Protein AF-A0A1S9PEL0-F1 (afdb_monomer)

Organism: NCBI:txid1792845

Structure (mmCIF, N/CA/C/O backbone):
data_AF-A0A1S9PEL0-F1
#
_entry.id   AF-A0A1S9PEL0-F1
#
loop_
_atom_site.group_PDB
_atom_site.id
_atom_site.type_symbol
_atom_site.label_atom_id
_atom_site.label_alt_id
_atom_site.label_comp_id
_atom_site.label_asym_id
_atom_site.label_entity_id
_atom_site.label_seq_id
_atom_site.pdbx_PDB_ins_code
_atom_site.Cartn_x
_atom_site.Cartn_y
_atom_site.Cartn_z
_atom_site.occupancy
_atom_site.B_iso_or_equiv
_atom_site.auth_seq_id
_atom_site.auth_comp_id
_atom_site.auth_asym_id
_atom_site.auth_atom_id
_atom_site.pdbx_PDB_model_num
ATOM 1 N N . MET A 1 1 ? 24.429 -3.541 -21.553 1.00 70.81 1 MET A N 1
ATOM 2 C CA . MET A 1 1 ? 23.635 -4.363 -22.507 1.00 70.81 1 MET A CA 1
ATOM 3 C C . MET A 1 1 ? 22.461 -3.535 -23.024 1.00 70.81 1 MET A C 1
ATOM 5 O O . MET A 1 1 ? 21.911 -2.767 -22.243 1.00 70.81 1 MET A O 1
ATOM 9 N N . GLU A 1 2 ? 22.085 -3.658 -24.302 1.00 81.06 2 GLU A N 1
ATOM 10 C CA . GLU A 1 2 ? 20.982 -2.894 -24.915 1.00 81.06 2 GLU A CA 1
ATOM 11 C C . GLU A 1 2 ? 20.016 -3.830 -25.653 1.00 81.06 2 GLU A C 1
ATOM 13 O O . GLU A 1 2 ? 20.446 -4.681 -26.431 1.00 81.06 2 GLU A O 1
ATOM 18 N N . ILE A 1 3 ? 18.716 -3.673 -25.398 1.00 83.31 3 ILE A N 1
ATOM 19 C CA . ILE A 1 3 ? 17.645 -4.324 -26.155 1.00 83.31 3 ILE A CA 1
ATOM 20 C C . ILE A 1 3 ? 17.203 -3.353 -27.245 1.00 83.31 3 ILE A C 1
ATOM 22 O O . ILE A 1 3 ? 16.742 -2.244 -26.959 1.00 83.31 3 ILE A O 1
ATOM 26 N N . THR A 1 4 ? 17.368 -3.786 -28.491 1.00 82.75 4 THR A N 1
ATOM 27 C CA . THR A 1 4 ? 17.109 -2.967 -29.680 1.00 82.75 4 THR A CA 1
ATOM 28 C C . THR A 1 4 ? 15.634 -2.976 -30.073 1.00 82.75 4 THR A C 1
ATOM 30 O O . THR A 1 4 ? 14.899 -3.925 -29.798 1.00 82.75 4 THR A O 1
ATOM 33 N N . GLU A 1 5 ? 15.208 -1.939 -30.793 1.00 79.88 5 GLU A N 1
ATOM 34 C CA . GLU A 1 5 ? 13.818 -1.750 -31.221 1.00 79.88 5 GLU A CA 1
ATOM 35 C C . GLU A 1 5 ? 13.254 -2.950 -32.000 1.00 79.88 5 GLU A C 1
ATOM 37 O O . GLU A 1 5 ? 12.119 -3.367 -31.776 1.00 79.88 5 GLU A O 1
ATOM 42 N N . LYS A 1 6 ? 14.065 -3.572 -32.865 1.00 80.94 6 LYS A N 1
ATOM 43 C CA . LYS A 1 6 ? 13.658 -4.747 -33.650 1.00 80.94 6 LYS A CA 1
ATOM 44 C C . LYS A 1 6 ? 13.237 -5.921 -32.758 1.00 80.94 6 LYS A C 1
ATOM 46 O O . LYS A 1 6 ? 12.268 -6.608 -33.063 1.00 80.94 6 LYS A O 1
ATOM 51 N N . GLN A 1 7 ? 13.941 -6.119 -31.646 1.00 79.19 7 GLN A N 1
ATOM 52 C CA . GLN A 1 7 ? 13.677 -7.205 -30.698 1.00 79.19 7 GLN A CA 1
ATOM 53 C C . GLN A 1 7 ? 12.435 -6.932 -29.842 1.00 79.19 7 GLN A C 1
ATOM 55 O O . GLN A 1 7 ? 11.759 -7.872 -29.430 1.00 79.19 7 GLN A O 1
ATOM 60 N N . LEU A 1 8 ? 12.136 -5.656 -29.581 1.00 80.88 8 LEU A N 1
ATOM 61 C CA . LEU A 1 8 ? 10.937 -5.229 -28.859 1.00 80.88 8 LEU A CA 1
ATOM 62 C C . LEU A 1 8 ? 9.679 -5.408 -29.719 1.00 80.88 8 LEU A C 1
ATOM 64 O O . LEU A 1 8 ? 8.666 -5.889 -29.220 1.00 80.88 8 LEU A O 1
ATOM 68 N N . ILE A 1 9 ? 9.769 -5.117 -31.022 1.00 78.44 9 ILE A N 1
ATOM 69 C CA . ILE A 1 9 ? 8.677 -5.352 -31.982 1.00 78.44 9 ILE A CA 1
ATOM 70 C C . ILE A 1 9 ? 8.391 -6.854 -32.135 1.00 78.44 9 ILE A C 1
ATOM 72 O O . ILE A 1 9 ? 7.232 -7.263 -32.124 1.00 78.44 9 ILE A O 1
ATOM 76 N N . GLU A 1 10 ? 9.432 -7.685 -32.254 1.00 82.12 10 GLU A N 1
ATOM 77 C CA . GLU A 1 10 ? 9.291 -9.141 -32.424 1.00 82.12 10 GLU A CA 1
ATOM 78 C C . GLU A 1 10 ? 8.635 -9.824 -31.214 1.00 82.12 10 GLU A C 1
ATOM 80 O O . GLU A 1 10 ? 7.926 -10.817 -31.361 1.00 82.12 10 GLU A O 1
ATOM 85 N N . ALA A 1 11 ? 8.827 -9.279 -30.012 1.00 76.00 11 ALA A N 1
ATOM 86 C CA . ALA A 1 11 ? 8.232 -9.822 -28.798 1.00 76.00 11 ALA A CA 1
ATOM 87 C C . ALA A 1 11 ? 6.705 -9.623 -28.706 1.00 76.00 11 ALA A C 1
ATOM 89 O O . ALA A 1 11 ? 6.042 -10.304 -27.919 1.00 76.00 11 ALA A O 1
ATOM 90 N N . GLY A 1 12 ? 6.128 -8.732 -29.519 1.00 72.38 12 GLY A N 1
ATOM 91 C CA . GLY A 1 12 ? 4.688 -8.492 -29.566 1.00 72.38 12 GLY A CA 1
ATOM 92 C C . GLY A 1 12 ? 4.117 -7.994 -28.232 1.00 72.38 12 GLY A C 1
ATOM 93 O O . GLY A 1 12 ? 4.721 -7.180 -27.541 1.00 72.38 12 GLY A O 1
ATOM 94 N N . LYS A 1 13 ? 2.932 -8.495 -27.852 1.00 71.81 13 LYS A N 1
ATOM 95 C CA . LYS A 1 13 ? 2.160 -8.030 -26.678 1.00 71.81 13 LYS A CA 1
ATOM 96 C C . LYS A 1 13 ? 2.643 -8.580 -25.325 1.00 71.81 13 LYS A C 1
ATOM 98 O O . LYS A 1 13 ? 1.856 -8.677 -24.386 1.00 71.81 13 LYS A O 1
ATOM 103 N N . THR A 1 14 ? 3.905 -8.982 -25.197 1.00 84.44 14 THR A N 1
ATOM 104 C CA . THR A 1 14 ? 4.452 -9.377 -23.890 1.00 84.44 14 THR A CA 1
ATOM 105 C C . THR A 1 14 ? 4.656 -8.161 -22.987 1.00 84.44 14 THR A C 1
ATOM 107 O O . THR A 1 14 ? 4.833 -7.037 -23.471 1.00 84.44 14 THR A O 1
ATOM 110 N N . THR A 1 15 ? 4.662 -8.382 -21.671 1.00 85.81 15 THR A N 1
ATOM 111 C CA . THR A 1 15 ? 5.062 -7.335 -20.725 1.00 85.81 15 THR A CA 1
ATOM 112 C C . THR A 1 15 ? 6.550 -7.030 -20.882 1.00 85.81 15 THR A C 1
ATOM 114 O O . THR A 1 15 ? 7.349 -7.895 -21.263 1.00 85.81 15 THR A O 1
ATOM 117 N N . LEU A 1 16 ? 6.935 -5.791 -20.585 1.00 87.25 16 LEU A N 1
ATOM 118 C CA . LEU A 1 16 ? 8.331 -5.377 -20.584 1.00 87.25 16 LEU A CA 1
ATOM 119 C C . LEU A 1 16 ? 9.143 -6.207 -19.578 1.00 87.25 16 LEU A C 1
ATOM 121 O O . LEU A 1 16 ? 10.261 -6.618 -19.883 1.00 87.25 16 LEU A O 1
ATOM 125 N N . TYR A 1 17 ? 8.555 -6.515 -18.419 1.00 89.62 17 TYR A N 1
ATOM 126 C CA . TYR A 1 17 ? 9.139 -7.392 -17.408 1.00 89.62 17 TYR A CA 1
ATOM 127 C C . TYR A 1 17 ? 9.499 -8.771 -17.969 1.00 89.62 17 TYR A C 1
ATOM 129 O O . TYR A 1 17 ? 10.654 -9.179 -17.870 1.00 89.62 17 TYR A O 1
ATOM 137 N N . ASP A 1 18 ? 8.543 -9.469 -18.591 1.00 88.31 18 ASP A N 1
ATOM 138 C CA . ASP A 1 18 ? 8.764 -10.830 -19.097 1.00 88.31 18 ASP A CA 1
ATOM 139 C C . ASP A 1 18 ? 9.818 -10.858 -20.203 1.00 88.31 18 ASP A C 1
ATOM 141 O O . ASP A 1 18 ? 10.623 -11.787 -20.294 1.00 88.31 18 ASP A O 1
ATOM 145 N N . LEU A 1 19 ? 9.828 -9.830 -21.052 1.00 89.19 19 LEU A N 1
ATOM 146 C CA . LEU A 1 19 ? 10.814 -9.696 -22.113 1.00 89.19 19 LEU A CA 1
ATOM 147 C C . LEU A 1 19 ? 12.218 -9.531 -21.535 1.00 89.19 19 LEU A C 1
ATOM 149 O O . LEU A 1 19 ? 13.137 -10.248 -21.9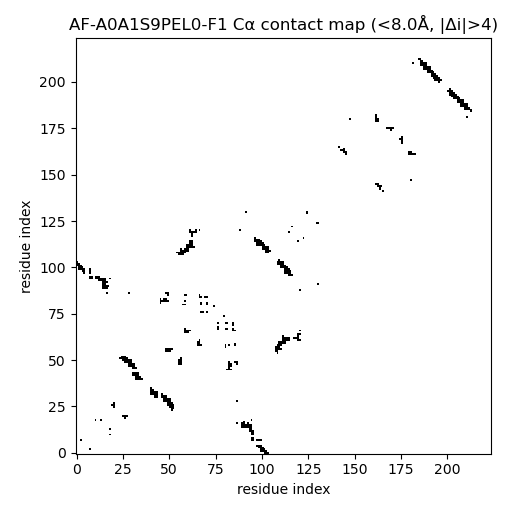35 1.00 89.19 19 LEU A O 1
ATOM 153 N N . VAL A 1 20 ? 12.380 -8.612 -20.583 1.00 89.19 20 VAL A N 1
ATOM 154 C CA . VAL A 1 20 ? 13.670 -8.354 -19.941 1.00 89.19 20 VAL A CA 1
ATOM 155 C C . VAL A 1 20 ? 14.127 -9.576 -19.142 1.00 89.19 20 VAL A C 1
ATOM 157 O O . VAL A 1 20 ? 15.280 -9.970 -19.281 1.00 89.19 20 VAL A O 1
ATOM 160 N N . ALA A 1 21 ? 13.229 -10.256 -18.425 1.00 89.69 21 ALA A N 1
ATOM 161 C CA . ALA A 1 21 ? 13.528 -11.489 -17.691 1.00 89.69 21 ALA A CA 1
ATOM 162 C C . ALA A 1 21 ? 14.017 -12.633 -18.591 1.00 89.69 21 ALA A C 1
ATOM 164 O O . ALA A 1 21 ? 14.923 -13.374 -18.222 1.00 89.69 21 ALA A O 1
ATOM 165 N N . ARG A 1 22 ? 13.464 -12.769 -19.802 1.00 88.56 22 ARG A N 1
ATOM 166 C CA . ARG A 1 22 ? 13.907 -13.789 -20.772 1.00 88.56 22 ARG A CA 1
ATOM 167 C C . ARG A 1 22 ? 15.243 -13.463 -21.434 1.00 88.56 22 ARG A C 1
ATOM 169 O O . ARG A 1 22 ? 15.875 -14.357 -21.990 1.00 88.56 22 ARG A O 1
ATOM 176 N N . ARG A 1 23 ? 15.628 -12.187 -21.476 1.00 87.25 23 ARG A N 1
ATOM 177 C CA . ARG A 1 23 ? 16.817 -11.714 -22.205 1.00 87.25 23 ARG A CA 1
ATOM 178 C C . ARG A 1 23 ? 18.007 -11.472 -21.289 1.00 87.25 23 ARG A C 1
ATOM 180 O O . ARG A 1 23 ? 19.137 -11.687 -21.714 1.00 87.25 23 ARG A O 1
ATOM 187 N N . ILE A 1 24 ? 17.761 -11.031 -20.062 1.00 87.19 24 ILE A N 1
ATOM 188 C CA . ILE A 1 24 ? 18.788 -10.754 -19.066 1.00 87.19 24 ILE A CA 1
ATOM 189 C C . ILE A 1 24 ? 18.800 -11.905 -18.069 1.00 87.19 24 ILE A C 1
ATOM 191 O O . ILE A 1 24 ? 17.881 -12.066 -17.267 1.00 87.19 24 ILE A O 1
ATOM 195 N N . ASN A 1 25 ? 19.866 -12.704 -18.112 1.00 86.81 25 ASN A N 1
ATOM 196 C CA . ASN A 1 25 ? 20.035 -13.790 -17.159 1.00 86.81 25 ASN A CA 1
ATOM 197 C C . ASN A 1 25 ? 20.105 -13.236 -15.728 1.00 86.81 25 ASN A C 1
ATOM 199 O O . ASN A 1 25 ? 20.827 -12.278 -15.453 1.00 86.81 25 ASN A O 1
ATOM 203 N N . GLY A 1 26 ? 19.344 -13.843 -14.821 1.00 85.06 26 GLY A N 1
ATOM 204 C CA . GLY A 1 26 ? 19.260 -13.413 -13.431 1.00 85.06 26 GLY A CA 1
ATOM 205 C C . GLY A 1 26 ? 18.392 -12.178 -13.188 1.00 85.06 26 GLY A C 1
ATOM 206 O O . GLY A 1 26 ? 18.354 -11.733 -12.043 1.00 85.06 26 GLY A O 1
ATOM 207 N N . PHE A 1 27 ? 17.685 -11.629 -14.186 1.00 90.88 27 PHE A N 1
ATOM 208 C CA . PHE A 1 27 ? 16.694 -10.576 -13.942 1.00 90.88 27 PHE A CA 1
ATOM 209 C C . PHE A 1 27 ? 15.414 -11.158 -13.334 1.00 90.88 27 PHE A C 1
ATOM 211 O O . PHE A 1 27 ? 14.724 -11.956 -13.966 1.00 90.88 27 PHE A O 1
ATOM 218 N N . HIS A 1 28 ? 15.090 -10.760 -12.106 1.00 88.75 28 HIS A N 1
ATOM 219 C CA . HIS A 1 28 ? 13.886 -11.201 -11.401 1.00 88.75 28 HIS A CA 1
ATOM 220 C C . HIS A 1 28 ? 13.451 -10.180 -10.338 1.00 88.75 28 HIS A C 1
ATOM 222 O O . HIS A 1 28 ? 14.161 -9.218 -10.049 1.00 88.75 28 HIS A O 1
ATOM 228 N N . VAL A 1 29 ? 12.255 -10.375 -9.770 1.00 87.38 29 VAL A N 1
ATOM 229 C CA . VAL A 1 29 ? 11.856 -9.667 -8.543 1.00 87.38 29 VAL A CA 1
ATOM 230 C C . VAL A 1 29 ? 12.416 -10.455 -7.364 1.00 87.38 29 VAL A C 1
ATOM 232 O O . VAL A 1 29 ? 12.070 -11.623 -7.192 1.00 87.38 29 VAL A O 1
ATOM 235 N N . GLY A 1 30 ? 13.293 -9.827 -6.590 1.00 80.19 30 GLY A N 1
ATOM 236 C CA . GLY A 1 30 ? 13.913 -10.396 -5.401 1.00 80.19 30 GLY A CA 1
ATOM 237 C C . GLY A 1 30 ? 13.444 -9.695 -4.131 1.00 80.19 30 GLY A C 1
ATOM 238 O O . GLY A 1 30 ? 12.994 -8.551 -4.166 1.00 80.19 30 GLY A O 1
ATOM 239 N N . ASN A 1 31 ? 13.574 -10.385 -3.002 1.00 75.56 31 ASN A N 1
ATOM 240 C CA . ASN A 1 31 ? 13.299 -9.809 -1.691 1.00 75.56 31 ASN A CA 1
ATOM 241 C C . ASN A 1 31 ? 14.555 -9.117 -1.149 1.00 75.56 31 ASN A C 1
ATOM 243 O O . ASN A 1 31 ? 15.633 -9.712 -1.120 1.00 75.56 31 ASN A O 1
ATOM 247 N N . THR A 1 32 ? 14.405 -7.881 -0.692 1.00 64.12 32 THR A N 1
ATOM 248 C CA . THR A 1 32 ? 15.435 -7.084 -0.039 1.00 64.12 32 THR A CA 1
ATOM 249 C C . THR A 1 32 ? 15.330 -7.239 1.470 1.00 64.12 32 THR A C 1
ATOM 251 O O . THR A 1 32 ? 14.253 -7.395 2.058 1.00 64.12 32 THR A O 1
ATOM 254 N N . PHE A 1 33 ? 16.489 -7.218 2.112 1.00 60.69 33 PHE A N 1
ATOM 255 C CA . PHE A 1 33 ? 16.619 -7.375 3.548 1.00 60.69 33 PHE A CA 1
ATOM 256 C C . PHE A 1 33 ? 17.235 -6.112 4.131 1.00 60.69 33 PHE A C 1
ATOM 258 O O . PHE A 1 33 ? 18.165 -5.552 3.552 1.00 60.69 33 PHE A O 1
ATOM 265 N N . LYS A 1 34 ? 16.733 -5.672 5.289 1.00 59.06 34 LYS A N 1
ATOM 266 C CA . LYS A 1 34 ? 17.372 -4.587 6.027 1.00 59.06 34 LYS A CA 1
ATOM 267 C C . LYS A 1 34 ? 18.597 -5.140 6.736 1.00 59.06 34 LYS A C 1
ATOM 269 O O . LYS A 1 34 ? 18.464 -5.969 7.642 1.00 59.06 34 LYS A O 1
ATOM 274 N N . GLU A 1 35 ? 19.771 -4.645 6.370 1.00 53.25 35 GLU A N 1
ATOM 275 C CA . GLU A 1 35 ? 20.943 -4.799 7.221 1.00 53.25 35 GLU A CA 1
ATOM 276 C C . GLU A 1 35 ? 20.790 -3.897 8.449 1.00 53.25 35 GLU A C 1
ATOM 278 O O . GLU A 1 35 ? 20.460 -2.713 8.361 1.00 53.25 35 GLU A O 1
ATOM 283 N N . SER A 1 36 ? 20.986 -4.479 9.626 1.00 56.41 36 SER A N 1
ATOM 284 C CA . SER A 1 36 ? 21.023 -3.756 10.888 1.00 56.41 36 SER A CA 1
ATOM 285 C C . SER A 1 36 ? 22.260 -4.203 11.636 1.00 56.41 36 SER A C 1
ATOM 287 O O . SER A 1 36 ? 22.466 -5.397 11.836 1.00 56.41 36 SER A O 1
ATOM 289 N N . MET A 1 37 ? 23.068 -3.244 12.081 1.00 55.12 37 MET A N 1
ATOM 290 C CA . MET A 1 37 ? 24.243 -3.538 12.906 1.00 55.12 37 MET A CA 1
ATOM 291 C C . MET A 1 37 ? 23.866 -4.055 14.305 1.00 55.12 37 MET A C 1
ATOM 293 O O . MET A 1 37 ? 24.723 -4.578 15.009 1.00 55.12 37 MET A O 1
ATOM 297 N N . PHE A 1 38 ? 22.597 -3.921 14.717 1.00 66.19 38 PHE A N 1
ATOM 298 C CA . PHE A 1 38 ? 22.160 -4.169 16.098 1.00 66.19 38 PHE A CA 1
ATOM 299 C C . PHE A 1 38 ? 20.931 -5.079 16.227 1.00 66.19 38 PHE A C 1
ATOM 301 O O . PHE A 1 38 ? 20.556 -5.449 17.338 1.00 66.19 38 PHE A O 1
ATOM 308 N N . THR A 1 39 ? 20.283 -5.457 15.123 1.00 62.28 39 THR A N 1
ATOM 309 C CA . THR A 1 39 ? 19.117 -6.354 15.137 1.00 62.28 39 THR A CA 1
ATOM 310 C C . THR A 1 39 ? 19.268 -7.460 14.104 1.00 62.28 39 THR A C 1
ATOM 312 O O . THR A 1 39 ? 20.010 -7.322 13.137 1.00 62.28 39 THR A O 1
ATOM 315 N N . LYS A 1 40 ? 18.535 -8.565 14.291 1.00 59.50 40 LYS A N 1
ATOM 316 C CA . LYS A 1 40 ? 18.463 -9.632 13.284 1.00 59.50 40 LYS A CA 1
ATOM 317 C C . LYS A 1 40 ? 18.009 -9.049 11.944 1.00 59.50 40 LYS A C 1
ATOM 319 O O . LYS A 1 40 ? 17.178 -8.139 11.926 1.00 59.50 40 LYS A O 1
ATOM 324 N N . VAL A 1 41 ? 18.551 -9.601 10.858 1.00 57.75 41 VAL A N 1
ATOM 325 C CA . VAL A 1 41 ? 18.144 -9.294 9.484 1.00 57.75 41 VAL A CA 1
ATOM 326 C C . VAL A 1 41 ? 16.619 -9.366 9.406 1.00 57.75 41 VAL A C 1
ATOM 328 O O . VAL A 1 41 ? 16.027 -10.402 9.716 1.00 57.75 41 VAL A O 1
ATOM 331 N N . ALA A 1 42 ? 15.990 -8.244 9.068 1.00 54.59 42 ALA A N 1
ATOM 332 C CA . ALA A 1 42 ? 14.540 -8.116 9.029 1.00 54.59 42 ALA A CA 1
ATOM 333 C C . ALA A 1 42 ? 14.077 -7.939 7.581 1.00 54.59 42 ALA A C 1
ATOM 335 O O . ALA A 1 42 ? 14.688 -7.208 6.800 1.00 54.59 42 ALA A O 1
ATOM 336 N N . TYR A 1 43 ? 12.994 -8.631 7.237 1.00 54.06 43 TYR A N 1
ATOM 337 C CA . TYR A 1 43 ? 12.324 -8.511 5.947 1.00 54.06 43 TYR A CA 1
ATOM 338 C C . TYR A 1 43 ? 11.672 -7.127 5.824 1.00 54.06 43 TYR A C 1
ATOM 340 O O . TYR A 1 43 ? 10.976 -6.702 6.748 1.00 54.06 43 TYR A O 1
ATOM 348 N N . HIS A 1 44 ? 11.866 -6.434 4.701 1.00 56.19 44 HIS A N 1
ATOM 349 C CA . HIS A 1 44 ? 11.086 -5.235 4.391 1.00 56.19 44 HIS A CA 1
ATOM 350 C C . HIS A 1 44 ? 9.680 -5.662 3.926 1.00 56.19 44 HIS A C 1
ATOM 352 O O . HIS A 1 44 ? 9.588 -6.385 2.937 1.00 56.19 44 HIS A O 1
ATOM 358 N N . PRO A 1 45 ? 8.575 -5.233 4.572 1.00 49.16 45 PRO A N 1
ATOM 359 C CA . PRO A 1 45 ? 7.216 -5.534 4.099 1.00 49.16 45 PRO A CA 1
ATOM 360 C C . PRO A 1 45 ? 6.968 -5.066 2.653 1.00 49.16 45 PRO A C 1
ATOM 362 O O . PRO A 1 45 ? 6.273 -5.751 1.910 1.00 49.16 45 PRO A O 1
ATOM 365 N N . ASP A 1 46 ? 7.638 -3.979 2.250 1.00 54.72 46 ASP A N 1
ATOM 366 C CA . ASP A 1 46 ? 7.678 -3.417 0.888 1.00 54.72 46 ASP A CA 1
ATOM 367 C C . ASP A 1 46 ? 8.968 -3.804 0.123 1.00 54.72 46 ASP A C 1
ATOM 369 O O . ASP A 1 46 ? 9.406 -3.127 -0.803 1.00 54.72 46 ASP A O 1
ATOM 373 N N . GLY A 1 47 ? 9.628 -4.888 0.541 1.00 59.78 47 GLY A N 1
ATOM 374 C CA . GLY A 1 47 ? 10.994 -5.255 0.164 1.00 59.78 47 GLY A CA 1
ATOM 375 C C . GLY A 1 47 ? 11.168 -5.918 -1.195 1.00 59.78 47 GLY A C 1
ATOM 376 O O . GLY A 1 47 ? 12.200 -6.527 -1.430 1.00 59.78 47 GLY A O 1
ATOM 377 N N . GLN A 1 48 ? 10.188 -5.891 -2.090 1.00 71.69 48 GLN A N 1
ATOM 378 C CA . GLN A 1 48 ? 10.391 -6.482 -3.413 1.00 71.69 48 GLN A CA 1
ATOM 379 C C . GLN A 1 48 ? 11.102 -5.481 -4.313 1.00 71.69 48 GLN A C 1
ATOM 381 O O . GLN A 1 48 ? 10.554 -4.426 -4.599 1.00 71.69 48 GLN A O 1
ATOM 386 N N . ALA A 1 49 ? 12.298 -5.821 -4.788 1.00 77.12 49 ALA A N 1
ATOM 387 C CA . ALA A 1 49 ? 13.049 -5.010 -5.738 1.00 77.12 49 ALA A CA 1
ATOM 388 C C . ALA A 1 49 ? 13.383 -5.793 -7.004 1.00 77.12 49 ALA A C 1
ATOM 390 O O . ALA A 1 49 ? 13.408 -7.023 -7.020 1.00 77.12 49 ALA A O 1
ATOM 391 N N . LEU A 1 50 ? 13.643 -5.068 -8.089 1.00 85.56 50 LEU A N 1
ATOM 392 C CA . LEU A 1 50 ? 14.208 -5.667 -9.291 1.00 85.56 50 LEU A CA 1
ATOM 393 C C . LEU A 1 50 ? 15.685 -5.962 -9.046 1.00 85.56 50 LEU A C 1
ATOM 395 O O . LEU A 1 50 ? 16.422 -5.118 -8.538 1.00 85.56 50 LEU A O 1
ATOM 399 N N . VAL A 1 51 ? 16.117 -7.161 -9.414 1.00 85.25 51 VAL A N 1
ATOM 400 C CA . VAL A 1 51 ? 17.484 -7.639 -9.205 1.00 85.25 51 VAL A CA 1
ATOM 401 C C . VAL A 1 51 ? 17.995 -8.224 -10.512 1.00 85.25 51 VAL A C 1
ATOM 403 O O . VAL A 1 51 ? 17.245 -8.897 -11.214 1.00 85.25 51 VAL A O 1
ATOM 406 N N . VAL A 1 52 ? 19.266 -7.981 -10.835 1.00 87.19 52 VAL A N 1
ATOM 407 C CA . VAL A 1 52 ? 20.008 -8.707 -11.876 1.00 87.19 52 VAL A CA 1
ATOM 408 C C . VAL A 1 52 ? 21.120 -9.496 -11.193 1.00 87.19 52 VAL A C 1
ATOM 410 O O . VAL A 1 52 ? 22.099 -8.930 -10.702 1.00 87.19 52 VAL A O 1
ATOM 413 N N . GLY A 1 53 ? 20.953 -10.816 -11.123 1.00 84.62 53 GLY A N 1
ATOM 414 C CA . GLY A 1 53 ? 21.849 -11.689 -10.368 1.00 84.62 53 GLY A CA 1
ATOM 415 C C . GLY A 1 53 ? 21.735 -11.414 -8.869 1.00 84.62 53 GLY A C 1
ATOM 416 O O . GLY A 1 53 ? 20.704 -11.710 -8.274 1.00 84.62 53 GLY A O 1
ATOM 417 N N . ILE A 1 54 ? 22.786 -10.841 -8.276 1.00 77.75 54 ILE A N 1
ATOM 418 C CA . ILE A 1 54 ? 22.816 -10.410 -6.865 1.00 77.75 54 ILE A CA 1
ATOM 419 C C . ILE A 1 54 ? 22.688 -8.889 -6.697 1.00 77.75 54 ILE A C 1
ATOM 421 O O . ILE A 1 54 ? 22.577 -8.400 -5.577 1.00 77.75 54 ILE A O 1
ATOM 425 N N . ASN A 1 55 ? 22.720 -8.133 -7.797 1.00 80.06 55 ASN A N 1
ATOM 426 C CA . ASN A 1 55 ? 22.741 -6.677 -7.760 1.00 80.06 55 ASN A CA 1
ATOM 427 C C . ASN A 1 55 ? 21.322 -6.120 -7.845 1.00 80.06 55 ASN A C 1
ATOM 429 O O . ASN A 1 55 ? 20.596 -6.388 -8.805 1.00 80.06 55 ASN A O 1
ATOM 433 N N . MET A 1 56 ? 20.944 -5.305 -6.864 1.00 79.88 56 MET A N 1
ATOM 434 C CA . MET A 1 56 ? 19.677 -4.582 -6.886 1.00 79.88 56 MET A CA 1
ATOM 435 C C . MET A 1 56 ? 19.706 -3.483 -7.955 1.00 79.88 56 MET A C 1
ATOM 437 O O . MET A 1 56 ? 20.658 -2.703 -8.038 1.00 79.88 56 MET A O 1
ATOM 441 N N . VAL A 1 57 ? 18.639 -3.396 -8.745 1.00 82.50 57 VAL A N 1
ATOM 442 C CA . VAL A 1 57 ? 18.374 -2.258 -9.627 1.00 82.50 57 VAL A CA 1
ATOM 443 C C . VAL A 1 57 ? 17.951 -1.086 -8.747 1.00 82.50 57 VAL A C 1
ATOM 445 O O . VAL A 1 57 ? 16.929 -1.148 -8.070 1.00 82.50 57 VAL A O 1
ATOM 448 N N . ALA A 1 58 ? 18.753 -0.027 -8.738 1.00 76.88 58 ALA A N 1
ATOM 449 C CA . ALA A 1 58 ? 18.539 1.140 -7.894 1.00 76.88 58 ALA A CA 1
ATOM 450 C C . ALA A 1 58 ? 17.368 2.009 -8.362 1.00 76.88 58 ALA A C 1
ATOM 452 O O . ALA A 1 58 ? 16.650 2.546 -7.526 1.00 76.88 58 ALA A O 1
ATOM 453 N N . ASP A 1 59 ? 17.190 2.160 -9.677 1.00 77.50 59 ASP A N 1
ATOM 454 C CA . ASP A 1 59 ? 16.065 2.894 -10.261 1.00 77.50 59 ASP A CA 1
ATOM 455 C C . ASP A 1 59 ? 15.850 2.495 -11.735 1.00 77.50 59 ASP A C 1
ATOM 457 O O . ASP A 1 59 ? 16.758 1.974 -12.399 1.00 77.50 59 ASP A O 1
ATOM 461 N N . ILE A 1 60 ? 14.653 2.775 -12.254 1.00 82.44 60 ILE A N 1
ATOM 462 C CA . ILE A 1 60 ? 14.359 2.796 -13.688 1.00 82.44 60 ILE A CA 1
ATOM 463 C C . ILE A 1 60 ? 14.175 4.253 -14.115 1.00 82.44 60 ILE A C 1
ATOM 465 O O . ILE A 1 60 ? 13.431 5.016 -13.507 1.00 82.44 60 ILE A O 1
ATOM 469 N N . ILE A 1 61 ? 14.845 4.652 -15.186 1.00 83.00 61 ILE A N 1
ATOM 470 C CA . ILE A 1 61 ? 14.721 5.984 -15.769 1.00 83.00 61 ILE A CA 1
ATOM 471 C C . ILE A 1 61 ? 13.926 5.845 -17.060 1.00 83.00 61 ILE A C 1
ATOM 473 O O . ILE A 1 61 ? 14.394 5.214 -18.004 1.00 83.00 61 ILE A O 1
ATOM 477 N N . VAL A 1 62 ? 12.736 6.434 -17.109 1.00 84.62 62 VAL A N 1
ATOM 478 C CA . VAL A 1 62 ? 11.837 6.389 -18.268 1.00 84.62 62 VAL A CA 1
ATOM 479 C C . VAL A 1 62 ? 11.820 7.761 -18.927 1.00 84.62 62 VAL A C 1
ATOM 481 O O . VAL A 1 62 ? 11.408 8.737 -18.309 1.00 84.62 62 VAL A O 1
ATOM 484 N N . ASP A 1 63 ? 12.302 7.852 -20.167 1.00 84.00 63 ASP A N 1
ATOM 485 C CA . ASP A 1 63 ? 12.409 9.110 -20.933 1.00 84.00 63 ASP A CA 1
ATOM 486 C C . ASP A 1 63 ? 13.091 10.259 -20.156 1.00 84.00 63 ASP A C 1
ATOM 488 O O . ASP A 1 63 ? 12.726 11.426 -20.272 1.00 84.00 63 ASP A O 1
ATOM 492 N N . GLY A 1 64 ? 14.088 9.927 -19.329 1.00 80.19 64 GLY A N 1
ATOM 493 C CA . GLY A 1 64 ? 14.812 10.893 -18.492 1.00 80.19 64 GLY A CA 1
ATOM 494 C C . GLY A 1 64 ? 14.166 11.190 -17.133 1.00 80.19 64 GLY A C 1
ATOM 495 O O . GLY A 1 64 ? 14.750 11.926 -16.342 1.00 80.19 64 GLY A O 1
ATOM 496 N N . GLN A 1 65 ? 13.011 10.596 -16.822 1.00 77.44 65 GLN A N 1
ATOM 497 C CA . GLN A 1 65 ? 12.354 10.705 -15.519 1.00 77.44 65 GLN A CA 1
ATOM 498 C C . GLN A 1 65 ? 12.609 9.453 -14.671 1.00 77.44 65 GLN A C 1
ATOM 500 O O . GLN A 1 65 ? 12.315 8.335 -15.089 1.00 77.44 65 GLN A O 1
ATOM 505 N N . ALA A 1 66 ? 13.155 9.638 -13.473 1.00 72.88 66 ALA A N 1
ATOM 506 C CA . ALA A 1 66 ? 13.431 8.557 -12.530 1.00 72.88 66 ALA A CA 1
ATOM 507 C C . ALA A 1 66 ? 12.145 8.078 -11.828 1.00 72.88 66 ALA A C 1
ATOM 509 O O . ALA A 1 66 ? 11.309 8.912 -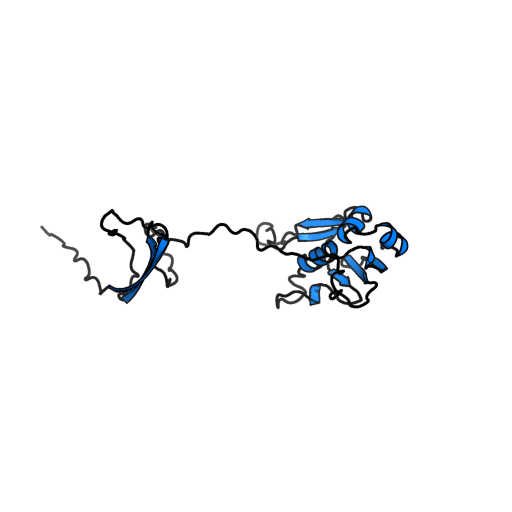11.473 1.00 72.88 66 ALA A O 1
ATOM 510 N N . THR A 1 67 ? 11.978 6.767 -11.594 1.00 70.56 67 THR A N 1
ATOM 511 C CA . THR A 1 67 ? 10.768 6.238 -10.917 1.00 70.56 67 THR A CA 1
ATOM 512 C C . THR A 1 67 ? 10.625 6.773 -9.500 1.00 70.56 67 THR A C 1
ATOM 514 O O . THR A 1 67 ? 9.512 6.999 -9.027 1.00 70.56 67 THR A O 1
ATOM 517 N N . SER A 1 68 ? 11.759 7.027 -8.845 1.00 62.75 68 SER A N 1
ATOM 518 C CA . SER A 1 68 ? 11.838 7.569 -7.491 1.00 62.75 68 SER A CA 1
ATOM 519 C C . SER A 1 68 ? 11.122 8.914 -7.325 1.00 62.75 68 SER A C 1
ATOM 521 O O . SER A 1 68 ? 10.621 9.200 -6.240 1.00 62.75 68 SER A O 1
ATOM 523 N N . LEU A 1 69 ? 10.986 9.711 -8.394 1.00 59.47 69 LEU A N 1
ATOM 524 C CA . LEU A 1 69 ? 10.249 10.983 -8.379 1.00 59.47 69 LEU A CA 1
ATOM 525 C C . LEU A 1 69 ? 8.730 10.810 -8.238 1.00 59.47 69 LEU A C 1
ATOM 527 O O . LEU A 1 69 ? 8.033 11.771 -7.921 1.00 59.47 69 LEU A O 1
ATOM 531 N N . PHE A 1 70 ? 8.211 9.607 -8.478 1.00 58.50 70 PHE A N 1
ATOM 532 C CA . PHE A 1 70 ? 6.776 9.311 -8.492 1.00 58.50 70 PHE A CA 1
ATOM 533 C C . PHE A 1 70 ? 6.324 8.506 -7.266 1.00 58.50 70 PHE A C 1
ATOM 535 O O . PHE A 1 70 ? 5.211 7.977 -7.240 1.00 58.50 70 PHE A O 1
ATOM 542 N N . SER A 1 71 ? 7.171 8.413 -6.236 1.00 54.56 71 SER A N 1
ATOM 543 C CA . SER A 1 71 ? 6.803 7.806 -4.959 1.00 54.56 71 SER A CA 1
ATOM 544 C C . SER A 1 71 ? 5.758 8.669 -4.241 1.00 54.56 71 SER A C 1
ATOM 546 O O . SER A 1 71 ? 5.998 9.833 -3.939 1.00 54.56 71 SER A O 1
ATOM 548 N N . ALA A 1 72 ? 4.589 8.087 -3.950 1.00 48.41 72 ALA A N 1
ATOM 549 C CA . ALA A 1 72 ? 3.468 8.756 -3.278 1.00 48.41 72 ALA A CA 1
ATOM 550 C C . ALA A 1 72 ? 3.709 9.055 -1.784 1.00 48.41 72 ALA A C 1
ATOM 552 O O . ALA A 1 72 ? 2.856 9.649 -1.124 1.00 48.41 72 ALA A O 1
ATOM 553 N N . ASN A 1 73 ? 4.858 8.646 -1.246 1.00 47.16 73 ASN A N 1
ATOM 554 C CA . ASN A 1 73 ? 5.216 8.867 0.144 1.00 47.16 73 ASN A CA 1
ATOM 555 C C . ASN A 1 73 ? 6.263 9.984 0.178 1.00 47.16 73 ASN A C 1
ATOM 557 O O . ASN A 1 73 ? 7.317 9.831 -0.430 1.00 47.16 73 ASN A O 1
ATOM 561 N N . ASN A 1 74 ? 5.974 11.081 0.886 1.00 43.91 74 ASN A N 1
ATOM 562 C CA . ASN A 1 74 ? 6.849 12.242 1.137 1.00 43.91 74 ASN A CA 1
ATOM 563 C C . ASN A 1 74 ? 8.157 11.900 1.904 1.00 43.91 74 ASN A C 1
ATOM 565 O O . ASN A 1 74 ? 8.651 12.711 2.687 1.00 43.91 74 ASN A O 1
ATOM 569 N N . GLU A 1 75 ? 8.711 10.703 1.736 1.00 45.03 75 GLU A N 1
ATOM 570 C CA . GLU A 1 75 ? 10.010 10.321 2.273 1.00 45.03 75 GLU A CA 1
ATOM 571 C C . GLU A 1 75 ? 11.114 10.671 1.268 1.00 45.03 75 GLU A C 1
ATOM 573 O O . GLU A 1 75 ? 10.910 10.545 0.056 1.00 45.03 75 GLU A O 1
ATOM 578 N N . PRO A 1 76 ? 12.280 11.150 1.738 1.00 41.50 76 PRO A N 1
ATOM 579 C CA . PRO A 1 76 ? 13.372 11.522 0.856 1.00 41.50 76 PRO A CA 1
ATOM 580 C C . PRO A 1 76 ? 13.747 10.338 -0.056 1.00 41.50 76 PRO A C 1
ATOM 582 O O . PRO A 1 76 ? 13.900 9.215 0.430 1.00 41.50 76 PRO A O 1
ATOM 585 N N . PRO A 1 77 ? 13.957 10.577 -1.366 1.00 45.19 77 PRO A N 1
ATOM 586 C CA . PRO A 1 77 ? 14.134 9.531 -2.385 1.00 45.19 77 PRO A CA 1
ATOM 587 C C . PRO A 1 77 ? 15.348 8.611 -2.160 1.00 45.19 77 PRO A C 1
ATOM 589 O O . PRO A 1 77 ? 15.517 7.627 -2.874 1.00 45.19 77 PRO A O 1
ATOM 592 N N . TYR A 1 78 ? 16.200 8.928 -1.182 1.00 46.91 78 TYR A N 1
ATOM 593 C CA . TYR A 1 78 ? 17.385 8.157 -0.823 1.00 46.91 78 TYR A CA 1
ATOM 594 C C . TYR A 1 78 ? 17.099 6.990 0.139 1.00 46.91 78 TYR A C 1
ATOM 596 O O . TYR A 1 78 ? 17.757 5.958 0.022 1.00 46.91 78 TYR A O 1
ATOM 604 N N . ASP A 1 79 ? 16.126 7.124 1.050 1.00 46.44 79 ASP A N 1
ATOM 605 C CA . ASP A 1 79 ? 15.918 6.149 2.137 1.00 46.44 79 ASP A CA 1
ATOM 606 C C . ASP A 1 79 ? 14.915 5.041 1.786 1.00 46.44 79 ASP A C 1
ATOM 608 O O . ASP A 1 79 ? 14.968 3.951 2.359 1.00 46.44 79 ASP A O 1
ATOM 612 N N . ASN A 1 80 ? 14.033 5.281 0.813 1.00 50.00 80 ASN A N 1
ATOM 613 C CA . ASN A 1 80 ? 13.094 4.277 0.324 1.00 50.00 80 ASN A CA 1
ATOM 614 C C . ASN A 1 80 ? 12.776 4.517 -1.163 1.00 50.00 80 ASN A C 1
ATOM 616 O O . ASN A 1 80 ? 11.738 5.109 -1.483 1.00 50.00 80 ASN A O 1
ATOM 620 N N . PRO A 1 81 ? 13.663 4.115 -2.096 1.00 53.91 81 PRO A N 1
ATOM 621 C CA . PRO A 1 81 ? 13.314 4.109 -3.510 1.00 53.91 81 PRO A CA 1
ATOM 622 C C . PRO A 1 81 ? 12.172 3.113 -3.661 1.00 53.91 81 PRO A C 1
ATOM 624 O O . PRO A 1 81 ? 12.445 1.924 -3.620 1.00 53.91 81 PRO A O 1
ATOM 627 N N . ASN A 1 82 ? 10.919 3.579 -3.750 1.00 60.25 82 ASN A N 1
ATOM 628 C CA . ASN A 1 82 ? 9.738 2.717 -3.753 1.00 60.25 82 ASN A CA 1
ATOM 629 C C . ASN A 1 82 ? 9.847 1.707 -4.907 1.00 60.25 82 ASN A C 1
ATOM 631 O O . ASN A 1 82 ? 9.493 2.024 -6.050 1.00 60.25 82 ASN A O 1
ATOM 635 N N . PRO A 1 83 ? 10.332 0.486 -4.635 1.00 67.81 83 PRO A N 1
ATOM 636 C CA . PRO A 1 83 ? 10.739 -0.420 -5.6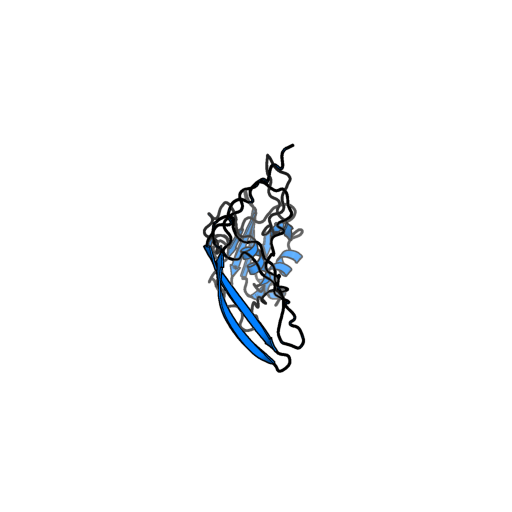94 1.00 67.81 83 PRO A CA 1
ATOM 637 C C . PRO A 1 83 ? 9.503 -1.011 -6.381 1.00 67.81 83 PRO A C 1
ATOM 639 O O . PRO A 1 83 ? 9.568 -1.487 -7.516 1.00 67.81 83 PRO A O 1
ATOM 642 N N . GLN A 1 84 ? 8.342 -0.879 -5.732 1.00 73.38 84 GLN A N 1
ATOM 643 C CA . GLN A 1 84 ? 7.053 -1.267 -6.260 1.00 73.38 84 GLN A CA 1
ATOM 644 C C . GLN A 1 84 ? 6.652 -0.438 -7.481 1.00 73.38 84 GLN A C 1
ATOM 646 O O . GLN A 1 84 ? 6.087 -1.002 -8.410 1.00 73.38 84 GLN A O 1
ATOM 651 N N . ALA A 1 85 ? 6.971 0.860 -7.537 1.00 73.81 85 ALA A N 1
ATOM 652 C CA . ALA A 1 85 ? 6.635 1.696 -8.694 1.00 73.81 85 ALA A CA 1
ATOM 653 C C . ALA A 1 85 ? 7.383 1.236 -9.958 1.00 73.81 85 ALA A C 1
ATOM 655 O O . ALA A 1 85 ? 6.796 1.122 -11.036 1.00 73.81 85 ALA A O 1
ATOM 656 N N . ALA A 1 86 ? 8.665 0.892 -9.809 1.00 78.31 86 ALA A N 1
ATOM 657 C CA . ALA A 1 86 ? 9.479 0.321 -10.876 1.00 78.31 86 ALA A CA 1
ATOM 658 C C . ALA A 1 86 ? 8.963 -1.060 -11.322 1.00 78.31 86 ALA A C 1
ATOM 660 O O . ALA A 1 86 ? 8.859 -1.331 -12.520 1.00 78.31 86 ALA A O 1
ATOM 661 N N . ILE A 1 87 ? 8.594 -1.929 -10.375 1.00 81.38 87 ILE A N 1
ATOM 662 C CA . ILE A 1 87 ? 8.019 -3.249 -10.673 1.00 81.38 87 ILE A CA 1
ATOM 663 C C . ILE A 1 87 ? 6.675 -3.112 -11.394 1.00 81.38 87 ILE A C 1
ATOM 665 O O . ILE A 1 87 ? 6.453 -3.770 -12.413 1.00 81.38 87 ILE A O 1
ATOM 669 N N . ASP A 1 88 ? 5.790 -2.257 -10.885 1.00 79.44 88 ASP A N 1
ATOM 670 C CA . ASP A 1 88 ? 4.461 -2.016 -11.444 1.00 79.44 88 ASP A CA 1
ATOM 671 C C . ASP A 1 88 ? 4.570 -1.460 -12.868 1.00 79.44 88 ASP A C 1
ATOM 673 O O . ASP A 1 88 ? 3.849 -1.909 -13.760 1.00 79.44 88 ASP A O 1
ATOM 677 N N . PHE A 1 89 ? 5.518 -0.556 -13.123 1.00 81.19 89 PHE A N 1
ATOM 678 C CA . PHE A 1 89 ? 5.816 -0.073 -14.470 1.00 81.19 89 PHE A CA 1
ATOM 679 C C . PHE A 1 89 ? 6.265 -1.198 -15.403 1.00 81.19 89 PHE A C 1
ATOM 681 O O . PHE A 1 89 ? 5.669 -1.390 -16.460 1.00 81.19 89 PHE A O 1
ATOM 688 N N . MET A 1 90 ? 7.263 -1.993 -15.008 1.00 85.31 90 MET A N 1
ATOM 689 C CA . MET A 1 90 ? 7.771 -3.087 -15.846 1.00 85.31 90 MET A CA 1
ATOM 690 C C . MET A 1 90 ? 6.689 -4.128 -16.163 1.00 85.31 90 MET A C 1
ATOM 692 O O . MET A 1 90 ? 6.681 -4.695 -17.256 1.00 85.31 90 MET A O 1
ATOM 696 N N . LYS A 1 91 ? 5.770 -4.384 -15.226 1.00 85.44 91 LYS A N 1
ATOM 697 C CA . LYS A 1 91 ? 4.668 -5.342 -15.405 1.00 85.44 91 LYS A CA 1
ATOM 698 C C . LYS A 1 91 ? 3.48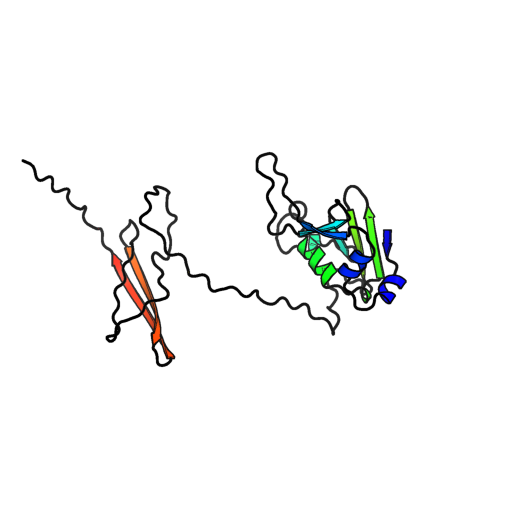4 -4.775 -16.193 1.00 85.44 91 LYS A C 1
ATOM 700 O O . LYS A 1 91 ? 2.782 -5.545 -16.841 1.00 85.44 91 LYS A O 1
ATOM 705 N N . SER A 1 92 ? 3.242 -3.466 -16.131 1.00 78.38 92 SER A N 1
ATOM 706 C CA . SER A 1 92 ? 2.121 -2.816 -16.830 1.00 78.38 92 SER A CA 1
ATOM 707 C C . SER A 1 92 ? 2.476 -2.345 -18.240 1.00 78.38 92 SER A C 1
ATOM 709 O O . SER A 1 92 ? 1.599 -2.283 -19.101 1.00 78.38 92 SER A O 1
ATOM 711 N N . MET A 1 93 ? 3.749 -2.037 -18.496 1.00 79.69 93 MET A N 1
ATOM 712 C CA . MET A 1 93 ? 4.224 -1.603 -19.802 1.00 79.69 93 MET A CA 1
ATOM 713 C C . MET A 1 93 ? 4.305 -2.786 -20.767 1.00 79.69 93 MET A C 1
ATOM 715 O O . MET A 1 93 ? 4.924 -3.810 -20.467 1.00 79.69 93 MET A O 1
ATOM 719 N N . SER A 1 94 ? 3.719 -2.635 -21.953 1.00 82.69 94 SER A N 1
ATOM 720 C CA . SER A 1 94 ? 3.922 -3.590 -23.040 1.00 82.69 94 SER A CA 1
ATOM 721 C C . SER A 1 94 ? 5.208 -3.265 -23.800 1.00 82.69 94 SER A C 1
ATOM 723 O O . SER A 1 94 ? 5.582 -2.101 -23.955 1.00 82.69 94 SER A O 1
ATOM 725 N N . ALA A 1 95 ? 5.917 -4.308 -24.231 1.00 82.06 95 ALA A N 1
ATOM 726 C CA . ALA A 1 95 ? 7.195 -4.176 -24.923 1.00 82.06 95 ALA A CA 1
ATOM 727 C C . ALA A 1 95 ? 7.102 -3.378 -26.236 1.00 82.06 95 ALA A C 1
ATOM 729 O O . ALA A 1 95 ? 8.063 -2.711 -26.613 1.00 82.06 95 ALA A O 1
ATOM 730 N N . ASP A 1 96 ? 5.948 -3.408 -26.905 1.00 80.25 96 ASP A N 1
ATOM 731 C CA . ASP A 1 96 ? 5.692 -2.700 -28.162 1.00 80.25 96 ASP A CA 1
ATOM 732 C C . ASP A 1 96 ? 5.748 -1.168 -28.021 1.00 80.25 96 ASP A C 1
ATOM 734 O O . ASP A 1 96 ? 6.191 -0.475 -28.938 1.00 80.25 96 ASP A O 1
ATOM 738 N N . ASN A 1 97 ? 5.383 -0.634 -26.855 1.00 79.62 97 ASN A N 1
ATOM 739 C CA . ASN A 1 97 ? 5.422 0.792 -26.530 1.00 79.62 97 ASN A CA 1
ATOM 740 C C . ASN A 1 97 ? 6.839 1.312 -26.236 1.00 79.62 97 ASN A C 1
ATOM 742 O O . ASN A 1 97 ? 7.039 2.521 -26.075 1.00 79.62 97 ASN A O 1
ATOM 746 N N . VAL A 1 98 ? 7.834 0.426 -26.174 1.00 84.69 98 VAL A N 1
ATOM 747 C CA . VAL A 1 98 ? 9.221 0.757 -25.846 1.00 84.69 98 VAL A CA 1
ATOM 748 C C . VAL A 1 98 ? 10.071 0.774 -27.113 1.00 84.69 98 VAL A C 1
ATOM 750 O O . VAL A 1 98 ? 9.942 -0.071 -27.997 1.00 84.69 98 VAL A O 1
ATOM 753 N N . LYS A 1 99 ? 10.951 1.769 -27.215 1.00 86.19 99 LYS A N 1
ATOM 754 C CA . LYS A 1 99 ? 11.911 1.915 -28.311 1.00 86.19 99 LYS A CA 1
ATOM 755 C C . LYS A 1 99 ? 13.246 1.255 -27.982 1.00 86.19 99 LYS A C 1
ATOM 757 O O . LYS A 1 99 ? 13.832 0.590 -28.831 1.00 86.19 99 LYS A O 1
ATOM 762 N N . SER A 1 100 ? 13.726 1.435 -26.754 1.00 86.44 100 SER A N 1
ATOM 763 C CA . SER A 1 100 ? 14.982 0.842 -26.297 1.00 86.44 100 SER A CA 1
ATOM 764 C C . SER A 1 100 ? 14.995 0.637 -24.791 1.00 86.44 100 SER A C 1
ATOM 766 O O . SER A 1 100 ? 14.463 1.460 -24.044 1.00 86.44 100 SER A O 1
ATOM 768 N N . VAL A 1 101 ? 15.673 -0.426 -24.360 1.00 88.94 101 VAL A N 1
ATOM 769 C CA . VAL A 1 101 ? 16.006 -0.674 -22.952 1.00 88.94 101 VAL A CA 1
ATOM 770 C C . VAL A 1 101 ? 17.516 -0.800 -22.839 1.00 88.94 101 VAL A C 1
ATOM 772 O O . VAL A 1 101 ? 18.122 -1.633 -23.513 1.00 88.94 101 VAL A O 1
ATOM 775 N N . LYS A 1 102 ? 18.129 0.011 -21.983 1.00 89.56 102 LYS A N 1
ATOM 776 C CA . LYS A 1 102 ? 19.568 0.003 -21.727 1.00 89.56 102 LYS A CA 1
ATOM 777 C C . LYS A 1 102 ? 19.825 -0.314 -20.268 1.00 89.56 102 LYS A C 1
ATOM 779 O O . LYS A 1 102 ? 19.219 0.285 -19.384 1.00 89.56 102 LYS A O 1
ATOM 784 N N . LEU A 1 103 ? 20.752 -1.229 -20.029 1.00 86.56 103 LEU A N 1
ATOM 785 C CA . LEU A 1 103 ? 21.295 -1.463 -18.701 1.00 86.56 103 LEU A CA 1
ATOM 786 C C . LEU A 1 103 ? 22.499 -0.546 -18.505 1.00 86.56 103 LEU A C 1
ATOM 788 O O . LEU A 1 103 ? 23.483 -0.661 -19.242 1.00 86.56 103 LEU A O 1
ATOM 792 N N . GLY A 1 104 ? 22.381 0.376 -17.556 1.00 80.50 104 GLY A N 1
ATOM 793 C CA . GLY A 1 104 ? 23.465 1.239 -17.122 1.00 80.50 104 GLY A CA 1
ATOM 794 C C . GLY A 1 104 ? 24.136 0.664 -15.884 1.00 80.50 104 GLY A C 1
ATOM 795 O O . GLY A 1 104 ? 23.477 0.356 -14.890 1.00 80.50 104 GLY A O 1
ATOM 796 N N . GLU A 1 105 ? 25.452 0.507 -15.958 1.00 70.38 105 GLU A N 1
ATOM 797 C CA . GLU A 1 105 ? 26.278 -0.040 -14.884 1.00 70.38 105 GLU A CA 1
ATOM 798 C C . GLU A 1 105 ? 27.244 1.049 -14.391 1.00 70.38 105 GLU A C 1
ATOM 800 O O . GLU A 1 105 ? 27.891 1.728 -15.189 1.00 70.38 105 GLU A O 1
ATOM 805 N N . GLY A 1 106 ? 27.299 1.248 -13.072 1.00 68.75 106 GLY A N 1
ATOM 806 C CA . GLY A 1 106 ? 28.139 2.230 -12.378 1.00 68.75 106 GLY A CA 1
ATOM 807 C C . GLY A 1 106 ? 28.337 1.816 -10.916 1.00 68.75 106 GLY A C 1
ATOM 808 O O . GLY A 1 106 ? 28.429 0.628 -10.625 1.00 68.75 106 GLY A O 1
ATOM 809 N N . THR A 1 107 ? 28.336 2.754 -9.962 1.00 66.38 107 THR A N 1
ATOM 810 C CA . THR A 1 107 ? 28.294 2.406 -8.519 1.00 66.38 107 THR A CA 1
ATOM 811 C C . THR A 1 107 ? 26.990 1.717 -8.111 1.00 66.38 107 THR A C 1
ATOM 813 O O . THR A 1 107 ? 26.945 1.013 -7.105 1.00 66.38 107 THR A O 1
ATOM 816 N N . LYS A 1 108 ? 25.927 1.917 -8.893 1.00 73.38 108 LYS A N 1
ATOM 817 C CA . LYS A 1 108 ? 24.629 1.256 -8.768 1.00 73.38 108 LYS A CA 1
ATOM 818 C C . LYS A 1 108 ? 24.148 0.822 -10.153 1.00 73.38 108 LYS A C 1
ATOM 820 O O . LYS A 1 108 ? 24.522 1.428 -11.157 1.00 73.38 108 LYS A O 1
ATOM 825 N N . LEU A 1 109 ? 23.312 -0.210 -10.193 1.00 81.94 109 LEU A N 1
ATOM 826 C CA . LEU A 1 109 ? 22.685 -0.705 -11.415 1.00 81.94 109 LEU A CA 1
ATOM 827 C C . LEU A 1 109 ? 21.404 0.085 -11.706 1.00 81.94 109 LEU A C 1
ATOM 829 O O . LEU A 1 109 ? 20.566 0.219 -10.818 1.00 81.94 109 LEU A O 1
ATOM 833 N N . PHE A 1 110 ? 21.218 0.573 -12.930 1.00 85.19 110 PHE A N 1
ATOM 834 C CA . PHE A 1 110 ? 19.992 1.266 -13.339 1.00 85.19 110 PHE A CA 1
ATOM 835 C C . PHE A 1 110 ? 19.519 0.804 -14.717 1.00 85.19 110 PHE A C 1
ATOM 837 O O . PHE A 1 110 ? 20.312 0.405 -15.571 1.00 85.19 110 PHE A O 1
ATOM 844 N N . ILE A 1 111 ? 18.208 0.858 -14.943 1.00 88.38 111 ILE A N 1
ATOM 845 C CA . ILE A 1 111 ? 17.603 0.524 -16.237 1.00 88.38 111 ILE A C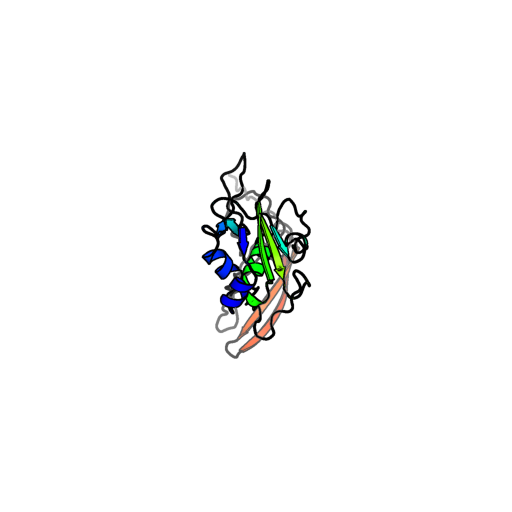A 1
ATOM 846 C C . ILE A 1 111 ? 17.098 1.813 -16.869 1.00 88.38 111 ILE A C 1
ATOM 848 O O . ILE A 1 111 ? 16.297 2.522 -16.275 1.00 88.38 111 ILE A O 1
ATOM 852 N N . VAL A 1 112 ? 17.538 2.118 -18.084 1.00 87.94 112 VAL A N 1
ATOM 853 C CA . VAL A 1 112 ? 17.028 3.252 -18.858 1.00 87.94 112 VAL A CA 1
ATOM 854 C C . VAL A 1 112 ? 16.074 2.729 -19.919 1.00 87.94 112 VAL A C 1
ATOM 856 O O . VAL A 1 112 ? 16.445 1.894 -20.744 1.00 87.94 112 VAL A O 1
ATOM 859 N N . VAL A 1 113 ? 14.847 3.231 -19.906 1.00 88.62 113 VAL A N 1
ATOM 860 C CA . VAL A 1 113 ? 13.788 2.898 -20.853 1.00 88.62 113 VAL A CA 1
ATOM 861 C C . VAL A 1 113 ? 13.463 4.143 -21.663 1.00 88.62 113 VAL A C 1
ATOM 863 O O . VAL A 1 113 ? 13.200 5.210 -21.113 1.00 88.62 113 VAL A O 1
ATOM 866 N N . THR A 1 114 ? 13.463 4.005 -22.984 1.00 88.38 114 THR A N 1
ATOM 867 C CA . THR A 1 114 ? 12.981 5.048 -23.893 1.00 88.38 114 THR A CA 1
ATOM 868 C C . THR A 1 114 ? 11.682 4.571 -24.514 1.00 88.38 114 THR A C 1
ATOM 870 O O . THR A 1 114 ? 11.668 3.539 -25.189 1.00 88.38 114 THR A O 1
ATOM 873 N N . THR A 1 115 ? 10.589 5.289 -24.279 1.00 87.00 115 THR A N 1
ATOM 874 C CA . THR A 1 115 ? 9.273 4.949 -24.824 1.00 87.00 115 THR A CA 1
ATOM 875 C C . THR A 1 115 ? 9.102 5.524 -26.229 1.00 87.00 115 THR A C 1
ATOM 877 O O . THR A 1 115 ? 9.756 6.491 -26.617 1.00 87.00 115 THR A O 1
ATOM 880 N N . ARG A 1 116 ? 8.206 4.934 -27.027 1.00 82.00 116 ARG A N 1
ATOM 881 C CA . ARG A 1 116 ? 7.803 5.504 -28.326 1.00 82.00 116 ARG A CA 1
ATOM 882 C C . ARG A 1 116 ? 7.008 6.795 -28.159 1.00 82.00 116 ARG A C 1
ATOM 884 O O . ARG A 1 116 ? 7.052 7.655 -29.031 1.00 82.00 116 ARG A O 1
ATOM 891 N N . GLY A 1 117 ? 6.270 6.904 -27.054 1.00 76.38 117 GLY A N 1
ATOM 892 C CA . GLY A 1 117 ? 5.463 8.074 -26.743 1.00 76.38 117 GLY A CA 1
ATOM 893 C C . GLY A 1 117 ? 6.308 9.279 -26.342 1.00 76.38 117 GLY A C 1
ATOM 894 O O . GLY A 1 117 ? 5.913 10.394 -26.648 1.00 76.38 117 GLY A O 1
ATOM 895 N N . GLY A 1 118 ? 7.444 9.087 -25.667 1.00 74.88 118 GLY A N 1
ATOM 896 C CA . GLY A 1 118 ? 8.282 10.180 -25.161 1.00 74.88 118 GLY A CA 1
ATOM 897 C C . GLY A 1 118 ? 7.646 10.986 -24.019 1.00 74.88 118 GLY A C 1
ATOM 898 O O . GLY A 1 118 ? 8.076 12.101 -23.751 1.00 74.88 118 GLY A O 1
ATOM 899 N N . HIS A 1 119 ? 6.599 10.453 -23.377 1.00 68.88 119 HIS A N 1
ATOM 900 C CA . HIS A 1 119 ? 5.857 11.119 -22.294 1.00 68.88 119 HIS A CA 1
ATOM 901 C C . HIS A 1 119 ? 6.182 10.531 -20.904 1.00 68.88 119 HIS A C 1
ATOM 903 O O . HIS A 1 119 ? 5.429 10.746 -19.950 1.00 68.88 119 HIS A O 1
ATOM 909 N N . GLY A 1 120 ? 7.284 9.782 -20.769 1.00 67.81 120 GLY A N 1
ATOM 910 C CA . GLY A 1 120 ? 7.744 9.263 -19.482 1.00 67.81 120 GLY A CA 1
ATOM 911 C C . GLY A 1 120 ? 6.762 8.276 -18.850 1.00 67.81 120 GLY A C 1
ATOM 912 O O . GLY A 1 120 ? 6.175 7.435 -19.528 1.00 67.81 120 GLY A O 1
ATOM 913 N N . PHE A 1 121 ? 6.567 8.386 -17.534 1.00 61.88 121 PHE A N 1
ATOM 914 C CA . PHE A 1 121 ? 5.684 7.507 -16.751 1.00 61.88 121 PHE A CA 1
ATOM 915 C C . PHE A 1 121 ? 4.193 7.640 -17.079 1.00 61.88 121 PHE A C 1
ATOM 917 O O . PHE A 1 121 ? 3.407 6.746 -16.770 1.00 61.88 121 PHE A O 1
ATOM 924 N N . PHE A 1 122 ? 3.789 8.735 -17.721 1.00 58.25 122 PHE A N 1
ATOM 925 C CA . PHE A 1 122 ? 2.388 9.032 -18.011 1.00 58.25 122 PHE A CA 1
ATOM 926 C C . PHE A 1 122 ? 1.951 8.528 -19.388 1.00 58.25 122 PHE A C 1
ATOM 928 O O . PHE A 1 122 ? 1.103 9.143 -20.043 1.00 58.25 122 PHE A O 1
ATOM 935 N N . THR A 1 123 ? 2.497 7.401 -19.857 1.00 54.28 123 THR A N 1
ATOM 936 C CA . THR A 1 123 ? 1.959 6.768 -21.062 1.00 54.28 123 THR A CA 1
ATOM 937 C C . THR A 1 123 ? 0.507 6.389 -20.803 1.00 54.28 123 THR A C 1
ATOM 939 O O . THR A 1 123 ? 0.215 5.621 -19.883 1.00 54.28 123 THR A O 1
ATOM 942 N N . LYS A 1 124 ? -0.413 6.921 -21.614 1.00 50.12 124 LYS A N 1
ATOM 943 C CA . LYS A 1 124 ? -1.796 6.442 -21.639 1.00 50.12 124 LYS A CA 1
ATOM 944 C C . LYS A 1 124 ? -1.747 4.926 -21.808 1.00 50.12 124 LYS A C 1
ATOM 946 O O . LYS A 1 124 ? -1.137 4.444 -22.760 1.00 50.12 124 LYS A O 1
ATOM 951 N N . SER A 1 125 ? -2.350 4.197 -20.870 1.00 51.75 125 SER A N 1
ATOM 952 C CA . SER A 1 125 ? -2.535 2.754 -21.005 1.00 51.75 125 SER A CA 1
ATOM 953 C C . SER A 1 125 ? -3.131 2.489 -22.389 1.00 51.75 125 SER A C 1
ATOM 955 O O . SER A 1 125 ? -4.074 3.187 -22.779 1.00 51.75 125 SER A O 1
ATOM 957 N N . SER A 1 126 ? -2.533 1.584 -23.172 1.00 53.84 126 SER A N 1
ATOM 958 C CA . SER A 1 126 ? -3.052 1.255 -24.502 1.00 53.84 126 SER A CA 1
ATOM 959 C C . SER A 1 126 ? -4.546 0.952 -24.376 1.00 53.84 126 SER A C 1
ATOM 961 O O . SER A 1 126 ? -4.938 0.266 -23.439 1.00 53.84 126 SER A O 1
ATOM 963 N N . TYR A 1 127 ? -5.389 1.436 -25.295 1.00 57.47 127 TYR A N 1
ATOM 964 C CA . TYR A 1 127 ? -6.858 1.303 -25.201 1.00 57.47 127 TYR A CA 1
ATOM 965 C C . TYR A 1 127 ? -7.351 -0.139 -24.945 1.00 57.47 127 TYR A C 1
ATOM 967 O O . TYR A 1 127 ? -8.473 -0.339 -24.489 1.00 57.47 127 TYR A O 1
ATOM 975 N N . ASN A 1 128 ? -6.522 -1.143 -25.239 1.00 62.97 128 ASN A N 1
ATOM 976 C CA . ASN A 1 128 ? -6.783 -2.567 -25.054 1.00 62.97 128 ASN A CA 1
ATOM 977 C C . ASN A 1 128 ? -6.207 -3.183 -23.759 1.00 62.97 128 ASN A C 1
ATOM 979 O O . ASN A 1 128 ? -6.247 -4.405 -23.625 1.00 62.97 128 ASN A O 1
ATOM 983 N N . ILE A 1 129 ? -5.619 -2.400 -22.852 1.00 56.06 129 ILE A N 1
ATOM 984 C CA . ILE A 1 129 ? -5.071 -2.858 -21.569 1.00 56.06 129 ILE A CA 1
ATOM 985 C C . ILE A 1 129 ? -5.599 -1.918 -20.483 1.00 56.06 129 ILE A C 1
ATOM 987 O O . ILE A 1 129 ? -5.496 -0.705 -20.598 1.00 56.06 129 ILE A O 1
ATOM 991 N N . VAL A 1 130 ? -6.183 -2.477 -19.424 1.00 59.09 130 VAL A N 1
ATOM 992 C CA . VAL A 1 130 ? -6.614 -1.719 -18.244 1.00 59.09 130 VAL A CA 1
ATOM 993 C C . VAL A 1 130 ? -5.902 -2.307 -17.037 1.00 59.09 130 VAL A C 1
ATOM 995 O O . VAL A 1 130 ? -6.062 -3.488 -16.730 1.00 59.09 130 VAL A O 1
ATOM 998 N N . ALA A 1 131 ? -5.114 -1.486 -16.345 1.00 53.59 131 ALA A N 1
ATOM 999 C CA . ALA A 1 131 ? -4.523 -1.860 -15.068 1.00 53.59 131 ALA A CA 1
ATOM 1000 C C . ALA A 1 131 ? -5.617 -1.854 -13.989 1.00 53.59 131 ALA A C 1
ATOM 1002 O O . ALA A 1 131 ? -5.928 -0.822 -13.396 1.00 53.59 131 ALA A O 1
ATOM 1003 N N . TYR A 1 132 ? -6.235 -3.011 -13.760 1.00 56.34 132 TYR A N 1
ATOM 1004 C CA . TYR A 1 132 ? -7.232 -3.191 -12.711 1.00 56.34 132 TYR A CA 1
ATOM 1005 C C . TYR A 1 132 ? -6.555 -3.676 -11.425 1.00 56.34 132 TYR A C 1
ATOM 1007 O O . TYR A 1 132 ? -5.973 -4.760 -11.394 1.00 56.34 132 TYR A O 1
ATOM 1015 N N . ARG A 1 133 ? -6.622 -2.873 -10.358 1.00 57.88 133 ARG A N 1
ATOM 1016 C CA . ARG A 1 133 ? -6.195 -3.265 -9.006 1.00 57.88 133 ARG A CA 1
ATOM 1017 C C . ARG A 1 133 ? -7.449 -3.634 -8.210 1.00 57.88 133 ARG A C 1
ATOM 1019 O O . ARG A 1 133 ? -8.085 -2.726 -7.673 1.00 57.88 133 ARG A O 1
ATOM 1026 N N . PRO A 1 134 ? -7.859 -4.915 -8.162 1.00 71.50 134 PRO A N 1
ATOM 1027 C CA . PRO A 1 134 ? -8.994 -5.300 -7.338 1.00 71.50 134 PRO A CA 1
ATOM 1028 C C . PRO A 1 134 ? -8.696 -4.947 -5.882 1.00 71.50 134 PRO A C 1
ATOM 1030 O O . PRO A 1 134 ? -7.575 -5.136 -5.403 1.00 71.50 134 PRO A O 1
ATOM 1033 N N . ILE A 1 135 ? -9.705 -4.445 -5.174 1.00 76.00 135 ILE A N 1
ATOM 1034 C CA . ILE A 1 135 ? -9.618 -4.298 -3.723 1.00 76.00 135 ILE A CA 1
ATOM 1035 C C . ILE A 1 135 ? -9.410 -5.713 -3.165 1.00 76.00 135 ILE A C 1
ATOM 1037 O O . ILE A 1 135 ? -10.206 -6.601 -3.489 1.00 76.00 135 ILE A O 1
ATOM 1041 N N . PRO A 1 136 ? -8.341 -5.969 -2.389 1.00 74.56 136 PRO A N 1
ATOM 1042 C CA . PRO A 1 136 ? -8.107 -7.295 -1.844 1.00 74.56 136 PRO A CA 1
ATOM 1043 C C . PRO A 1 136 ? -9.298 -7.701 -0.979 1.00 74.56 136 PRO A C 1
ATOM 1045 O O . PRO A 1 136 ? -9.825 -6.897 -0.209 1.00 74.56 136 PRO A O 1
ATOM 1048 N N . TYR A 1 137 ? -9.714 -8.960 -1.101 1.00 72.81 137 TYR A N 1
ATOM 1049 C CA . TYR A 1 137 ? -10.729 -9.534 -0.229 1.00 72.81 137 TYR A CA 1
ATOM 1050 C C . TYR A 1 137 ? -10.208 -9.507 1.213 1.00 72.81 137 TYR A C 1
ATOM 1052 O O . TYR A 1 137 ? -9.336 -10.296 1.582 1.00 72.81 137 TYR A O 1
ATOM 1060 N N . CYS A 1 138 ? -10.701 -8.571 2.024 1.00 75.25 138 CYS A N 1
ATOM 1061 C CA . CYS A 1 138 ? -10.423 -8.552 3.449 1.00 75.25 138 CYS A CA 1
ATOM 1062 C C . CYS A 1 138 ? -11.545 -9.301 4.168 1.00 75.25 138 CYS A C 1
ATOM 1064 O O . CYS A 1 138 ? -12.725 -8.967 4.048 1.00 75.25 138 CYS A O 1
ATOM 1066 N N . MET A 1 139 ? -11.187 -10.345 4.915 1.00 76.12 139 MET A N 1
ATOM 1067 C CA . MET A 1 139 ? -12.145 -10.920 5.851 1.00 76.12 139 MET A CA 1
ATOM 1068 C C . MET A 1 139 ? -12.466 -9.859 6.911 1.00 76.12 139 MET A C 1
ATOM 1070 O O . MET A 1 139 ? -11.534 -9.212 7.406 1.00 76.12 139 MET A O 1
ATOM 1074 N N . PRO A 1 140 ? -13.745 -9.664 7.273 1.00 72.25 140 PRO A N 1
ATOM 1075 C CA . PRO A 1 140 ? -14.115 -8.712 8.307 1.00 72.25 140 PRO A CA 1
ATOM 1076 C C . PRO A 1 140 ? -13.400 -9.092 9.604 1.00 72.25 140 PRO A C 1
ATOM 1078 O O . PRO A 1 140 ? -13.654 -10.137 10.204 1.00 72.25 140 PRO A O 1
ATOM 1081 N N . LYS A 1 141 ? -12.455 -8.253 10.029 1.00 73.00 141 LYS A N 1
ATOM 1082 C CA . LYS A 1 141 ? -11.763 -8.441 11.299 1.00 73.00 141 LYS A CA 1
ATOM 1083 C C . LYS A 1 141 ? -12.653 -7.885 12.400 1.00 73.00 141 LYS A C 1
ATOM 1085 O O . LYS A 1 141 ? -12.936 -6.689 12.422 1.00 73.00 141 LYS A O 1
ATOM 1090 N N . GLN A 1 142 ? -13.077 -8.745 13.321 1.00 69.94 142 GLN A N 1
ATOM 1091 C CA . GLN A 1 142 ? -13.808 -8.308 14.504 1.00 69.94 142 GLN A CA 1
ATOM 1092 C C . GLN A 1 142 ? -12.962 -7.306 15.302 1.00 69.94 142 GLN A C 1
ATOM 1094 O O . GLN A 1 142 ? -11.768 -7.524 15.537 1.00 69.94 142 GLN A O 1
ATOM 1099 N N . PHE A 1 143 ? -13.587 -6.204 15.717 1.00 70.81 143 PHE A N 1
ATOM 1100 C CA . PHE A 1 143 ? -12.938 -5.217 16.568 1.00 70.81 143 PHE A CA 1
ATOM 1101 C C . PHE A 1 143 ? -12.538 -5.853 17.907 1.00 70.81 143 PHE A C 1
ATOM 1103 O O . PHE A 1 143 ? -13.277 -6.649 18.487 1.00 70.81 143 PHE A O 1
ATOM 1110 N N . TYR A 1 144 ? -11.339 -5.527 18.383 1.00 71.25 144 TYR A N 1
ATOM 1111 C CA . TYR A 1 144 ? -10.735 -6.182 19.539 1.00 71.25 144 TYR A CA 1
ATOM 1112 C C . TYR A 1 144 ? -11.522 -5.926 20.833 1.00 71.25 144 TYR A C 1
ATOM 1114 O O . TYR A 1 144 ? -11.759 -4.778 21.208 1.00 71.25 144 TYR A O 1
ATOM 1122 N N . ARG A 1 145 ? -11.839 -7.003 21.564 1.00 71.50 145 ARG A N 1
ATOM 1123 C CA . ARG A 1 145 ? -12.343 -6.955 22.942 1.00 71.50 145 ARG A CA 1
ATOM 1124 C C . ARG A 1 145 ? -11.169 -7.122 23.916 1.00 71.50 145 ARG A C 1
ATOM 1126 O O . ARG A 1 145 ? -10.531 -8.178 23.902 1.00 71.50 145 ARG A O 1
ATOM 1133 N N . PRO A 1 146 ? -10.863 -6.126 24.769 1.00 67.19 146 PRO A N 1
ATOM 1134 C CA . PRO A 1 146 ? -9.781 -6.253 25.734 1.00 67.19 146 PRO A CA 1
ATOM 1135 C C . PRO A 1 146 ? -10.018 -7.409 26.706 1.00 67.19 146 PRO A C 1
ATOM 1137 O O . PRO A 1 146 ? -11.114 -7.577 27.241 1.00 67.19 146 PRO A O 1
ATOM 1140 N N . LYS A 1 147 ? -8.969 -8.197 26.953 1.00 70.56 147 LYS A N 1
ATOM 1141 C CA . LYS A 1 147 ? -8.930 -9.143 28.071 1.00 70.56 147 LYS A CA 1
ATOM 1142 C C . LYS A 1 147 ? -8.550 -8.359 29.326 1.00 70.56 147 LYS A C 1
ATOM 1144 O O . LYS A 1 147 ? -7.450 -7.818 29.374 1.00 70.56 147 LYS A O 1
ATOM 1149 N N . TYR A 1 148 ? -9.455 -8.271 30.296 1.00 69.81 148 TYR A N 1
ATOM 1150 C CA . TYR A 1 148 ? -9.245 -7.499 31.529 1.00 69.81 148 TYR A CA 1
ATOM 1151 C C . TYR A 1 148 ? -8.632 -8.326 32.672 1.00 69.81 148 TYR A C 1
ATOM 1153 O O . TYR A 1 148 ? -8.050 -7.750 33.581 1.00 69.81 148 TYR A O 1
ATOM 1161 N N . ASP A 1 149 ? -8.662 -9.662 32.597 1.00 64.88 149 ASP A N 1
ATOM 1162 C CA . ASP A 1 149 ? -8.125 -10.564 33.638 1.00 64.88 149 ASP A CA 1
ATOM 1163 C C . ASP A 1 149 ? -6.587 -10.708 33.645 1.00 64.88 149 ASP A C 1
ATOM 1165 O O . ASP A 1 149 ? -6.031 -11.613 34.270 1.00 64.88 149 ASP A O 1
ATOM 1169 N N . VAL A 1 150 ? -5.854 -9.835 32.951 1.00 64.06 150 VAL A N 1
ATOM 1170 C CA . VAL A 1 150 ? -4.385 -9.861 32.952 1.00 64.06 150 VAL A CA 1
ATOM 1171 C C . VAL A 1 150 ? -3.834 -8.981 34.070 1.00 64.06 150 VAL A C 1
ATOM 1173 O O . VAL A 1 150 ? -4.139 -7.795 34.143 1.00 64.06 150 VAL A O 1
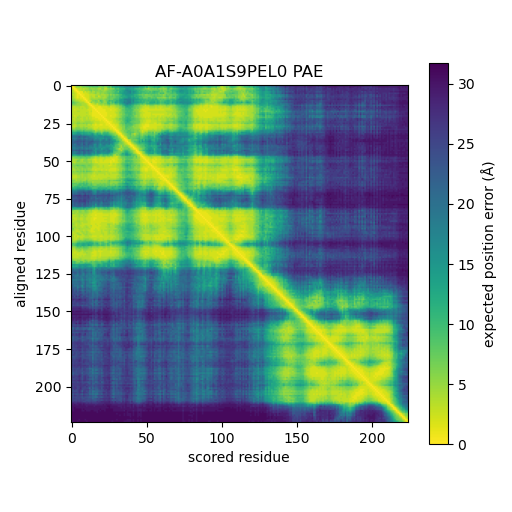ATOM 1176 N N . LYS A 1 151 ? -2.945 -9.541 34.904 1.00 62.44 151 LYS A N 1
ATOM 1177 C CA . LYS A 1 151 ? -2.136 -8.811 35.904 1.00 62.44 151 LYS A CA 1
ATOM 1178 C C . LYS A 1 151 ? -1.067 -7.925 35.240 1.00 62.44 151 LYS A C 1
ATOM 1180 O O . LYS A 1 151 ? 0.105 -7.991 35.597 1.00 62.44 151 LYS A O 1
ATOM 1185 N N . ASN A 1 152 ? -1.433 -7.164 34.215 1.00 61.00 152 ASN A N 1
ATOM 1186 C CA . ASN A 1 152 ? -0.515 -6.271 33.531 1.00 61.00 152 ASN A CA 1
ATOM 1187 C C . ASN A 1 152 ? -0.672 -4.859 34.103 1.00 61.00 152 ASN A C 1
ATOM 1189 O O . ASN A 1 152 ? -1.745 -4.271 34.031 1.00 61.00 152 ASN A O 1
ATOM 1193 N N . THR A 1 153 ? 0.404 -4.335 34.680 1.00 57.59 153 THR A N 1
ATOM 1194 C CA . THR A 1 153 ? 0.490 -3.001 35.292 1.00 57.59 153 THR A CA 1
ATOM 1195 C C . THR A 1 153 ? 0.845 -1.902 34.287 1.00 57.59 153 THR A C 1
ATOM 1197 O O . THR A 1 153 ? 1.055 -0.755 34.679 1.00 57.59 153 THR A O 1
ATOM 1200 N N . ALA A 1 154 ? 0.930 -2.225 32.992 1.00 61.16 154 ALA A N 1
ATOM 1201 C CA . ALA A 1 154 ? 1.251 -1.247 31.962 1.00 61.16 154 ALA A CA 1
ATOM 1202 C C . ALA A 1 154 ? 0.149 -0.170 31.831 1.00 61.16 154 ALA A C 1
ATOM 1204 O O . ALA A 1 154 ? -1.041 -0.510 31.803 1.00 61.16 154 ALA A O 1
ATOM 1205 N N . PRO A 1 155 ? 0.516 1.119 31.687 1.00 55.75 155 PRO A N 1
ATOM 1206 C CA . PRO A 1 155 ? -0.442 2.191 31.443 1.00 55.75 155 PRO A CA 1
ATOM 1207 C C . PRO A 1 155 ? -1.261 1.892 30.185 1.00 55.75 155 PRO A C 1
ATOM 1209 O O . PRO A 1 155 ? -0.718 1.763 29.086 1.00 55.75 155 PRO A O 1
ATOM 1212 N N . THR A 1 156 ? -2.578 1.762 30.333 1.00 63.72 156 THR A N 1
ATOM 1213 C CA . THR A 1 156 ? -3.466 1.548 29.189 1.00 63.72 156 THR A CA 1
ATOM 1214 C C . THR A 1 156 ? -3.830 2.902 28.593 1.00 63.72 156 THR A C 1
ATOM 1216 O O . THR A 1 156 ? -4.386 3.757 29.278 1.00 63.72 156 THR A O 1
ATOM 1219 N N . VAL A 1 157 ? -3.518 3.104 27.310 1.00 67.19 157 VAL A N 1
ATOM 1220 C CA . VAL A 1 157 ? -3.954 4.286 26.551 1.00 67.19 157 VAL A CA 1
ATOM 1221 C C . VAL A 1 157 ? -5.485 4.400 26.638 1.00 67.19 157 VAL A C 1
ATOM 1223 O O . VAL A 1 157 ? -6.157 3.374 26.470 1.00 67.19 157 VAL A O 1
ATOM 1226 N N . PRO A 1 158 ? -6.058 5.596 26.884 1.00 68.25 158 PRO A N 1
ATOM 1227 C CA . PRO A 1 158 ? -7.504 5.779 26.921 1.00 68.25 158 PRO A CA 1
ATOM 1228 C C . PRO A 1 158 ? -8.142 5.272 25.628 1.00 68.25 158 PRO A C 1
ATOM 1230 O O . PRO A 1 158 ? -7.721 5.641 24.532 1.00 68.25 158 PRO A O 1
ATOM 1233 N N . ARG A 1 159 ? -9.156 4.414 25.752 1.00 71.38 159 ARG A N 1
ATOM 1234 C CA . ARG A 1 159 ? -9.899 3.884 24.607 1.00 71.38 159 ARG A CA 1
ATOM 1235 C C . ARG A 1 159 ? -11.290 4.516 24.576 1.00 71.38 159 ARG A C 1
ATOM 1237 O O . ARG A 1 159 ? -11.960 4.492 25.606 1.00 71.38 159 ARG A O 1
ATOM 1244 N N . PRO A 1 160 ? -11.750 5.034 23.425 1.00 79.94 160 PRO A N 1
ATOM 1245 C CA . PRO A 1 160 ? -13.111 5.556 23.301 1.00 79.94 160 PRO A CA 1
ATOM 1246 C C . PRO A 1 160 ? -14.166 4.440 23.377 1.00 79.94 160 PRO A C 1
ATOM 1248 O O . PRO A 1 160 ? -15.266 4.663 23.872 1.00 79.94 160 PRO A O 1
ATOM 1251 N N . THR A 1 161 ? -13.816 3.224 22.944 1.00 84.88 161 THR A N 1
ATOM 1252 C CA . THR A 1 161 ? -14.679 2.037 23.006 1.00 84.88 161 THR A CA 1
ATOM 1253 C C . THR A 1 161 ? -14.164 1.084 24.080 1.00 84.88 161 THR A C 1
ATOM 1255 O O . THR A 1 161 ? -13.083 0.508 23.940 1.00 84.88 161 THR A O 1
ATOM 1258 N N . VAL A 1 162 ? -14.937 0.912 25.155 1.00 82.62 162 VAL A N 1
ATOM 1259 C CA . VAL A 1 162 ? -14.603 0.000 26.268 1.00 82.62 162 VAL A CA 1
ATOM 1260 C C . VAL A 1 162 ? -15.120 -1.424 26.054 1.00 82.62 162 VAL A C 1
ATOM 1262 O O . VAL A 1 162 ? -14.593 -2.368 26.632 1.00 82.62 162 VAL A O 1
ATOM 1265 N N . HIS A 1 163 ? -16.129 -1.605 25.202 1.00 85.38 163 HIS A N 1
ATOM 1266 C CA . HIS A 1 163 ? -16.706 -2.911 24.909 1.00 85.38 163 HIS A CA 1
ATOM 1267 C C . HIS A 1 163 ? -17.263 -2.955 23.486 1.00 85.38 163 HIS A C 1
ATOM 1269 O O . HIS A 1 163 ? -17.873 -1.990 23.032 1.00 85.38 163 HIS A O 1
ATOM 1275 N N . TRP A 1 164 ? -17.043 -4.076 22.801 1.00 86.56 164 TRP A N 1
ATOM 1276 C CA . TRP A 1 164 ? -17.582 -4.360 21.475 1.00 86.56 164 TRP A CA 1
ATOM 1277 C C . TRP A 1 164 ? -17.978 -5.837 21.410 1.00 86.56 164 TRP A C 1
ATOM 1279 O O . TRP A 1 164 ? -17.127 -6.702 21.625 1.00 86.56 164 TRP A O 1
ATOM 1289 N N . GLU A 1 165 ? -19.249 -6.109 21.109 1.00 88.19 165 GLU A N 1
ATOM 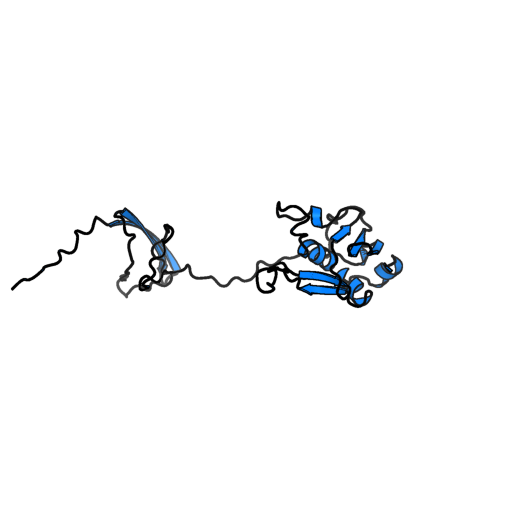1290 C CA . GLU A 1 165 ? -19.804 -7.459 20.980 1.00 88.19 165 GLU A CA 1
ATOM 1291 C C . GLU A 1 165 ? -20.696 -7.510 19.725 1.00 88.19 165 GLU A C 1
ATOM 1293 O O . GLU A 1 165 ? -21.809 -6.990 19.753 1.00 88.19 165 GLU A O 1
ATOM 1298 N N . PRO A 1 166 ? -20.204 -8.051 18.594 1.00 85.25 166 PRO A N 1
ATOM 1299 C CA . PR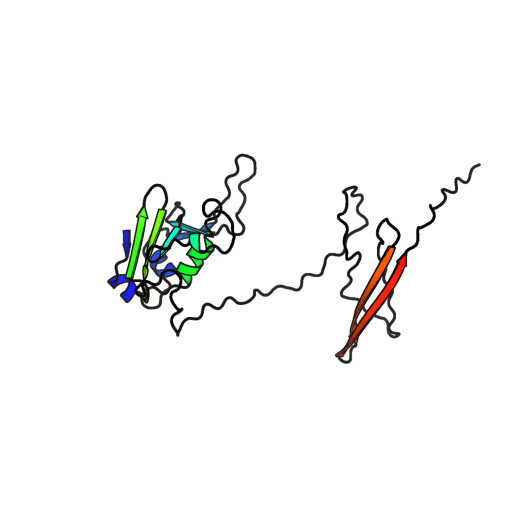O A 1 166 ? -20.917 -8.000 17.317 1.00 85.25 166 PRO A CA 1
ATOM 1300 C C . PRO A 1 166 ? -22.014 -9.060 17.187 1.00 85.25 166 PRO A C 1
ATOM 1302 O O . PRO A 1 166 ? -22.862 -8.934 16.312 1.00 85.25 166 PRO A O 1
ATOM 1305 N N . ASN A 1 167 ? -21.980 -10.122 17.998 1.00 85.25 167 ASN A N 1
ATOM 1306 C CA . ASN A 1 167 ? -22.912 -11.239 17.890 1.00 85.25 167 ASN A CA 1
ATOM 1307 C C . ASN A 1 167 ? -23.699 -11.401 19.191 1.00 85.25 167 ASN A C 1
ATOM 1309 O O . ASN A 1 167 ? -23.414 -12.269 20.016 1.00 85.25 167 ASN A O 1
ATOM 1313 N N . VAL A 1 168 ? -24.673 -10.515 19.378 1.00 87.81 168 VAL A N 1
ATOM 1314 C CA . VAL A 1 168 ? -25.592 -10.558 20.512 1.00 87.81 168 VAL A CA 1
ATOM 1315 C C . VAL A 1 168 ? -26.910 -11.150 20.036 1.00 87.81 168 VAL A C 1
ATOM 1317 O O . VAL A 1 168 ? -27.623 -10.539 19.247 1.00 87.81 168 VAL A O 1
ATOM 1320 N N . ILE A 1 169 ? -27.238 -12.338 20.538 1.00 88.69 169 ILE A N 1
ATOM 1321 C CA . ILE A 1 169 ? -28.519 -12.995 20.275 1.00 88.69 169 ILE A CA 1
ATOM 1322 C C . ILE A 1 169 ? -29.447 -12.690 21.451 1.00 88.69 169 ILE A C 1
ATOM 1324 O O . ILE A 1 169 ? -29.079 -12.883 22.614 1.00 88.69 169 ILE A O 1
ATOM 1328 N N . THR A 1 170 ? -30.637 -12.174 21.156 1.00 89.38 170 THR A N 1
ATOM 1329 C CA . THR A 1 170 ? -31.684 -11.942 22.156 1.00 89.38 170 THR A CA 1
ATOM 1330 C C . THR A 1 170 ? -32.532 -13.193 22.358 1.00 89.38 170 THR A C 1
ATOM 1332 O O . THR A 1 170 ? -32.644 -14.035 21.469 1.00 89.38 170 THR A O 1
ATOM 1335 N N . ASP A 1 171 ? -33.159 -13.311 23.524 1.00 87.75 171 ASP A N 1
ATOM 1336 C CA . ASP A 1 171 ? -34.143 -14.357 23.787 1.00 87.75 171 ASP A CA 1
ATOM 1337 C C . ASP A 1 171 ? -35.467 -14.121 23.029 1.00 87.75 171 ASP A C 1
ATOM 1339 O O . ASP A 1 171 ? -35.659 -13.110 22.350 1.00 87.75 171 ASP A O 1
ATOM 1343 N N . SER A 1 172 ? -36.409 -15.060 23.170 1.00 84.88 172 SER A N 1
ATOM 1344 C CA . SER A 1 172 ? -37.754 -14.973 22.570 1.00 84.88 172 SER A CA 1
ATOM 1345 C C . SER A 1 172 ? -38.570 -13.744 23.003 1.00 84.88 172 SER A C 1
ATOM 1347 O O . SER A 1 172 ? -39.558 -13.409 22.356 1.00 84.88 172 SER A O 1
ATOM 1349 N N . THR A 1 173 ? -38.158 -13.058 24.074 1.00 85.38 173 THR A N 1
ATOM 1350 C CA . THR A 1 173 ? -38.777 -11.823 24.574 1.00 85.38 173 THR A CA 1
ATOM 1351 C C . THR A 1 173 ? -38.030 -10.558 24.136 1.00 85.38 173 THR A C 1
ATOM 1353 O O . THR A 1 173 ? -38.417 -9.455 24.521 1.00 85.38 173 THR A O 1
ATOM 1356 N N . GLY A 1 174 ? -36.966 -10.701 23.337 1.00 83.81 174 GLY A N 1
ATOM 1357 C CA . GLY A 1 174 ? -36.124 -9.602 22.864 1.00 83.81 174 GLY A CA 1
ATOM 1358 C C . GLY A 1 174 ? -35.114 -9.096 23.897 1.00 83.81 174 GLY A C 1
ATOM 1359 O O . GLY A 1 174 ? -34.570 -8.005 23.733 1.00 83.81 174 GLY A O 1
ATOM 1360 N N . LYS A 1 175 ? -34.854 -9.848 24.974 1.00 88.25 175 LYS A N 1
ATOM 1361 C CA . LYS A 1 175 ? -33.930 -9.451 26.046 1.00 88.25 175 LYS A CA 1
ATOM 1362 C C . LYS A 1 175 ? -32.593 -10.176 25.936 1.00 88.25 175 LYS A C 1
ATOM 1364 O O . LYS A 1 175 ? -32.490 -11.279 25.409 1.00 88.25 175 LYS A O 1
ATOM 1369 N N . THR A 1 176 ? -31.546 -9.534 26.439 1.00 89.44 176 THR A N 1
ATOM 1370 C CA . THR A 1 176 ? -30.198 -10.100 26.541 1.00 89.44 176 THR A CA 1
ATOM 1371 C C . THR A 1 176 ? -29.443 -9.410 27.673 1.00 89.44 176 THR A C 1
ATOM 1373 O O . THR A 1 176 ? -29.754 -8.271 28.026 1.00 89.44 176 THR A O 1
ATOM 1376 N N . ASN A 1 177 ? -28.462 -10.098 28.250 1.00 89.06 177 ASN A N 1
ATOM 1377 C CA . ASN A 1 177 ? -27.635 -9.567 29.328 1.00 89.06 177 ASN A CA 1
ATOM 1378 C C . ASN A 1 177 ? -26.198 -9.410 28.835 1.00 89.06 177 ASN A C 1
ATOM 1380 O O . ASN A 1 177 ? -25.594 -10.363 28.349 1.00 89.06 177 ASN A O 1
ATOM 1384 N N . LEU A 1 178 ? -25.640 -8.212 29.005 1.00 87.38 178 LEU A N 1
ATOM 1385 C CA . LEU A 1 178 ? -24.261 -7.890 28.648 1.00 87.38 178 LEU A CA 1
ATOM 1386 C C . LEU A 1 178 ? -23.518 -7.380 29.880 1.00 87.38 178 LEU A C 1
ATOM 1388 O O . LEU A 1 178 ? -24.087 -6.718 30.747 1.00 87.38 178 LEU A O 1
ATOM 1392 N N . SER A 1 179 ? -22.231 -7.695 29.968 1.00 85.94 179 SER A N 1
ATOM 1393 C CA . SER A 1 179 ? -21.357 -7.243 31.050 1.00 85.94 179 SER A CA 1
ATOM 1394 C C . SER A 1 179 ? -20.070 -6.681 30.467 1.00 85.94 179 SER A C 1
ATOM 1396 O O . SER A 1 179 ? -19.461 -7.282 29.580 1.00 85.94 179 SER A O 1
ATOM 1398 N N . PHE A 1 180 ? -19.650 -5.525 30.972 1.00 84.69 180 PHE A N 1
ATOM 1399 C CA . PHE A 1 180 ? -18.465 -4.815 30.506 1.00 84.69 180 PHE A CA 1
ATOM 1400 C C . PHE A 1 180 ? -17.699 -4.197 31.676 1.00 84.69 180 PHE A C 1
ATOM 1402 O O . PHE A 1 180 ? -18.247 -3.991 32.757 1.00 84.69 180 PHE A O 1
ATOM 1409 N N . TYR A 1 181 ? -16.425 -3.889 31.438 1.00 79.94 181 TYR A N 1
ATOM 1410 C CA . TYR A 1 181 ? -15.586 -3.175 32.394 1.00 79.94 181 TYR A CA 1
ATOM 1411 C C . TYR A 1 181 ? -15.637 -1.677 32.096 1.00 79.94 181 TYR A C 1
ATOM 1413 O O . TYR A 1 181 ? -15.448 -1.254 30.953 1.00 79.94 181 TYR A O 1
ATOM 1421 N N . ALA A 1 182 ? -15.899 -0.882 33.129 1.00 80.75 182 ALA A N 1
ATOM 1422 C CA . ALA A 1 182 ? -15.796 0.570 33.070 1.00 80.75 182 ALA A CA 1
ATOM 1423 C C . ALA A 1 182 ? -14.330 1.021 33.175 1.00 80.75 182 ALA A C 1
ATOM 1425 O O . ALA A 1 182 ? -13.468 0.264 33.622 1.00 80.75 182 ALA A O 1
ATOM 1426 N N . ALA A 1 183 ? -14.050 2.260 32.774 1.00 78.31 183 ALA A N 1
ATOM 1427 C CA . ALA A 1 183 ? -12.778 2.907 33.075 1.00 78.31 183 ALA A CA 1
ATOM 1428 C C . ALA A 1 183 ? -12.666 3.234 34.575 1.00 78.31 183 ALA A C 1
ATOM 1430 O O . ALA A 1 183 ? -13.675 3.353 35.271 1.00 78.31 183 ALA A O 1
ATOM 1431 N N . ASP A 1 184 ? -11.436 3.454 35.049 1.00 74.94 184 ASP A N 1
ATOM 1432 C CA . ASP A 1 184 ? -11.141 3.731 36.465 1.00 74.94 184 ASP A CA 1
ATOM 1433 C C . ASP A 1 184 ? -11.829 4.995 36.999 1.00 74.94 184 ASP A C 1
ATOM 1435 O O . ASP A 1 184 ? -12.068 5.128 38.200 1.00 74.94 184 ASP A O 1
ATOM 1439 N N . LYS A 1 185 ? -12.127 5.953 36.113 1.00 79.06 185 LYS A N 1
ATOM 1440 C CA . LYS A 1 185 ? -12.770 7.216 36.476 1.00 79.06 185 LYS A CA 1
ATOM 1441 C C . LYS A 1 185 ? -14.283 7.149 36.234 1.00 79.06 185 LYS A C 1
ATOM 1443 O O . LYS A 1 185 ? -14.701 6.692 35.165 1.00 79.06 185 LYS A O 1
ATOM 1448 N N . PRO A 1 186 ? -15.096 7.671 37.171 1.00 84.56 186 PRO A N 1
ATOM 1449 C CA . PRO A 1 186 ? -16.525 7.883 36.961 1.00 84.56 186 PRO A CA 1
ATOM 1450 C C . PRO A 1 186 ? -16.782 8.712 35.705 1.00 84.56 186 PRO A C 1
ATOM 1452 O O . PRO A 1 186 ? -16.020 9.626 35.383 1.00 84.56 186 PRO A O 1
ATOM 1455 N N . GLY A 1 187 ? -17.862 8.405 34.998 1.00 85.75 187 GLY A N 1
ATOM 1456 C CA . GLY A 1 187 ? -18.139 9.033 33.715 1.00 85.75 187 GLY A CA 1
ATOM 1457 C C . GLY A 1 187 ? -19.460 8.598 33.104 1.00 85.75 187 GLY A C 1
ATOM 1458 O O . GLY A 1 187 ? -20.139 7.692 33.590 1.00 85.75 187 GLY A O 1
ATOM 1459 N N . THR A 1 188 ? -19.824 9.275 32.018 1.00 89.94 188 THR A N 1
ATOM 1460 C CA . THR A 1 188 ? -20.985 8.917 31.199 1.00 89.94 188 THR A CA 1
ATOM 1461 C C . THR A 1 188 ? -20.518 8.119 29.992 1.00 89.94 188 THR A C 1
ATOM 1463 O O . THR A 1 188 ? -19.631 8.557 29.264 1.00 89.94 188 THR A O 1
ATOM 1466 N N . TYR A 1 189 ? -21.139 6.968 29.771 1.00 89.94 189 TYR A N 1
ATOM 1467 C CA . TYR A 1 189 ? -20.867 6.066 28.663 1.00 89.94 189 TYR A CA 1
ATOM 1468 C C . TYR A 1 189 ? -22.030 6.108 27.682 1.00 89.94 189 TYR A C 1
ATOM 1470 O O . TYR A 1 189 ? -23.194 6.134 28.087 1.00 89.94 189 TYR A O 1
ATOM 1478 N N . THR A 1 190 ? -21.715 6.094 26.392 1.00 92.31 190 THR A N 1
ATOM 1479 C CA . THR A 1 190 ? -22.711 5.951 25.329 1.00 92.31 190 THR A CA 1
ATOM 1480 C C . THR A 1 190 ? -22.805 4.481 24.950 1.00 92.31 190 THR A C 1
ATOM 1482 O O . THR A 1 190 ? -21.790 3.852 24.657 1.00 92.31 190 THR A O 1
ATOM 1485 N N . VAL A 1 191 ? -24.020 3.945 24.938 1.00 92.06 191 VAL A N 1
ATOM 1486 C CA . VAL A 1 191 ? -24.315 2.594 24.461 1.00 92.06 191 VAL A CA 1
ATOM 1487 C C . VAL A 1 191 ? -24.990 2.719 23.108 1.00 92.06 191 VAL A C 1
ATOM 1489 O O . VAL A 1 191 ? -26.004 3.400 22.988 1.00 92.06 191 VAL A O 1
ATOM 1492 N N . ILE A 1 192 ? -24.421 2.080 22.093 1.00 92.88 192 ILE A N 1
ATOM 1493 C CA . ILE A 1 192 ? -24.988 2.021 20.747 1.00 92.88 192 ILE A CA 1
ATOM 1494 C C . ILE A 1 192 ? -25.299 0.556 20.467 1.00 92.88 192 ILE A C 1
ATOM 1496 O O . ILE A 1 192 ? -24.412 -0.286 20.578 1.00 92.88 192 ILE A O 1
ATOM 1500 N N . VAL A 1 193 ? -26.553 0.267 20.133 1.00 92.31 193 VAL A N 1
ATOM 1501 C CA . VAL A 1 193 ? -27.017 -1.064 19.735 1.00 92.31 193 VAL A CA 1
ATOM 1502 C C . VAL A 1 193 ? -27.548 -0.962 18.315 1.00 92.31 193 VAL A C 1
ATOM 1504 O O . VAL A 1 193 ? -28.407 -0.128 18.035 1.00 92.31 193 VAL A O 1
ATOM 1507 N N . GLU A 1 194 ? -27.025 -1.794 17.427 1.00 92.44 194 GLU A N 1
ATOM 1508 C CA . GLU A 1 194 ? -27.402 -1.878 16.017 1.00 92.44 194 GLU A CA 1
ATOM 1509 C C . GLU A 1 194 ? -27.626 -3.351 15.677 1.00 92.44 194 GLU A C 1
ATOM 1511 O O . GLU A 1 194 ? -26.893 -4.213 16.163 1.00 92.44 194 GLU A O 1
ATOM 1516 N N . GLY A 1 195 ? -28.644 -3.653 14.875 1.00 91.75 195 GLY A N 1
ATOM 1517 C CA . GLY A 1 195 ? -28.943 -5.033 14.513 1.00 91.75 195 GLY A CA 1
ATOM 1518 C C . GLY A 1 195 ? -30.131 -5.172 13.577 1.00 91.75 195 GLY A C 1
ATOM 1519 O O . GLY A 1 195 ? -30.722 -4.182 13.135 1.00 91.75 195 GLY A O 1
ATOM 1520 N N . THR A 1 196 ? -30.467 -6.427 13.294 1.00 91.88 196 THR A N 1
ATOM 1521 C CA . THR A 1 196 ? -31.612 -6.812 12.470 1.00 91.88 196 THR A CA 1
ATOM 1522 C C . THR A 1 196 ? -32.490 -7.824 13.180 1.00 91.88 196 THR A C 1
ATOM 1524 O O . THR A 1 196 ? -31.994 -8.602 13.995 1.00 91.88 196 THR A O 1
ATOM 1527 N N . ASP A 1 197 ? -33.774 -7.865 12.837 1.00 87.75 197 ASP A N 1
ATOM 1528 C CA . ASP A 1 197 ? -34.629 -8.997 13.193 1.00 87.75 197 ASP A CA 1
ATOM 1529 C C . ASP A 1 197 ? -34.583 -10.103 12.121 1.00 87.75 197 ASP A C 1
ATOM 1531 O O . ASP A 1 197 ? -33.899 -9.996 11.098 1.00 87.75 197 ASP A O 1
ATOM 1535 N N . MET A 1 198 ? -35.318 -11.190 12.360 1.00 86.44 198 MET A N 1
ATOM 1536 C CA . MET A 1 198 ? -35.395 -12.331 11.439 1.00 86.44 198 MET A CA 1
ATOM 1537 C C . MET A 1 198 ? -36.263 -12.052 10.202 1.00 86.44 198 MET A C 1
ATOM 1539 O O . MET A 1 198 ? -36.351 -12.893 9.310 1.00 86.44 198 MET A O 1
ATOM 1543 N N . GLN A 1 199 ? -36.922 -10.895 10.149 1.00 89.19 199 GLN A N 1
ATOM 1544 C CA . GLN A 1 199 ? -37.764 -10.445 9.045 1.00 89.19 199 GLN A CA 1
ATOM 1545 C C . GLN A 1 199 ? -37.025 -9.450 8.134 1.00 89.19 199 GLN A C 1
ATOM 1547 O O . GLN A 1 199 ? -37.575 -9.030 7.118 1.00 89.19 199 GLN A O 1
ATOM 1552 N N . GLY A 1 200 ? -35.771 -9.112 8.460 1.00 87.81 200 GLY A N 1
ATOM 1553 C CA . GLY A 1 200 ? -34.936 -8.196 7.686 1.00 87.81 200 GLY A CA 1
ATOM 1554 C C . GLY A 1 200 ? -35.143 -6.721 8.031 1.00 87.81 200 GLY A C 1
ATOM 1555 O O . GLY A 1 200 ? -34.686 -5.857 7.283 1.00 87.81 200 GLY A O 1
ATOM 1556 N N . ASN A 1 201 ? -35.807 -6.406 9.146 1.00 90.94 201 ASN A N 1
ATOM 1557 C CA . ASN A 1 201 ? -35.896 -5.034 9.633 1.00 90.94 201 ASN A CA 1
ATOM 1558 C C . ASN A 1 201 ? -34.599 -4.651 10.345 1.00 90.94 201 ASN A C 1
ATOM 1560 O O . ASN A 1 201 ? -34.022 -5.459 11.068 1.00 90.94 201 ASN A O 1
ATOM 1564 N N . PHE A 1 202 ? -34.165 -3.401 10.177 1.00 93.56 202 PHE A N 1
ATOM 1565 C CA . PHE A 1 202 ? -32.962 -2.854 10.806 1.00 93.56 202 PHE A CA 1
ATOM 1566 C C . PHE A 1 202 ? -33.341 -1.912 11.947 1.00 93.56 202 PHE A C 1
ATOM 1568 O O . PHE A 1 202 ? -34.252 -1.094 11.814 1.00 93.56 202 PHE A O 1
ATOM 1575 N N . GLY A 1 203 ? -32.610 -1.990 13.056 1.00 91.44 203 GLY A N 1
ATOM 1576 C CA . GLY A 1 203 ? -32.808 -1.136 14.220 1.00 91.44 203 GLY A CA 1
ATOM 1577 C C . GLY A 1 203 ? -31.497 -0.540 14.715 1.00 91.44 203 GLY A C 1
ATOM 1578 O O . GLY A 1 203 ? -30.455 -1.194 14.702 1.00 91.44 203 GLY A O 1
ATOM 1579 N N . ARG A 1 204 ? -31.564 0.708 15.188 1.00 94.25 20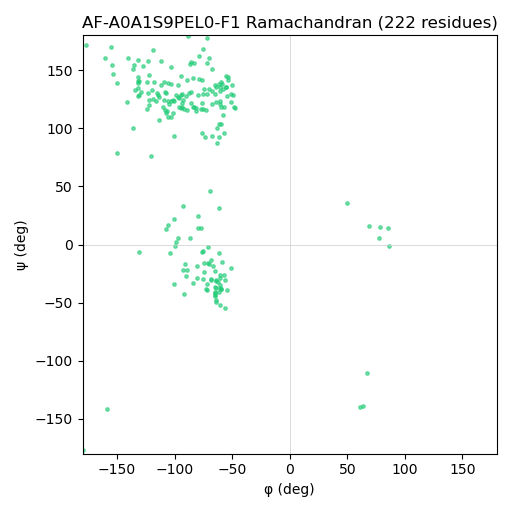4 ARG A N 1
ATOM 1580 C CA . ARG A 1 204 ? -30.477 1.379 15.904 1.00 94.25 204 ARG A CA 1
ATOM 1581 C C . ARG A 1 204 ? -31.025 2.078 17.136 1.00 94.25 204 ARG A C 1
ATOM 1583 O O . ARG A 1 204 ? -31.999 2.821 17.049 1.00 94.25 204 ARG A O 1
ATOM 1590 N N . HIS A 1 205 ? -30.356 1.896 18.264 1.00 93.19 205 HIS A N 1
ATOM 1591 C CA . HIS A 1 205 ? -30.662 2.585 19.506 1.00 93.19 205 HIS A CA 1
ATOM 1592 C C . HIS A 1 205 ? -29.394 3.168 20.127 1.00 93.19 205 HIS A C 1
ATOM 1594 O O . HIS A 1 205 ? -28.343 2.528 20.139 1.00 93.19 205 HIS A O 1
ATOM 1600 N N . VAL A 1 206 ? -29.502 4.389 20.653 1.00 96.06 206 VAL A N 1
ATOM 1601 C CA . VAL A 1 206 ? -28.414 5.072 21.356 1.00 96.06 206 VAL A CA 1
ATOM 1602 C C . VAL A 1 206 ? -28.902 5.464 22.743 1.00 96.06 206 VAL A C 1
ATOM 1604 O O . VAL A 1 206 ? -29.820 6.268 22.881 1.00 96.06 206 VAL A O 1
ATOM 1607 N N . GLY A 1 207 ? -28.265 4.900 23.763 1.00 93.69 207 GLY A N 1
ATOM 1608 C CA . GLY A 1 207 ? -28.533 5.165 25.169 1.00 93.69 207 GLY A CA 1
ATOM 1609 C C . GLY A 1 207 ? -27.316 5.746 25.882 1.00 93.69 207 GLY A C 1
ATOM 1610 O O . GLY A 1 207 ? -26.193 5.721 25.371 1.00 93.69 207 GLY A O 1
ATOM 1611 N N . LYS A 1 208 ? -27.531 6.262 27.092 1.00 93.38 208 LYS A N 1
ATOM 1612 C CA . LYS A 1 208 ? -26.456 6.716 27.980 1.00 93.38 208 LYS A CA 1
ATOM 1613 C C . LYS A 1 208 ? -26.549 6.012 29.324 1.00 93.38 208 LYS A C 1
ATOM 1615 O O . LYS A 1 208 ? -27.640 5.847 29.860 1.00 93.38 208 LYS A O 1
ATOM 1620 N N . ILE A 1 209 ? -25.397 5.642 29.872 1.00 90.56 209 ILE A N 1
ATOM 1621 C CA . ILE A 1 209 ? -25.263 5.064 31.210 1.00 90.56 209 ILE A CA 1
ATOM 1622 C C . ILE A 1 209 ? -24.297 5.938 32.003 1.00 90.56 209 ILE A C 1
ATOM 1624 O O . ILE A 1 209 ? -23.206 6.254 31.530 1.00 90.56 209 ILE A O 1
ATOM 1628 N N . VAL A 1 210 ? -24.693 6.334 33.209 1.00 89.38 210 VAL A N 1
ATOM 1629 C CA . VAL A 1 210 ? -23.844 7.104 34.123 1.00 89.38 210 VAL A CA 1
ATOM 1630 C C . VAL A 1 210 ? -23.269 6.152 35.162 1.00 89.38 210 VAL A C 1
ATOM 1632 O O . VAL A 1 210 ? -24.016 5.477 35.865 1.00 89.38 210 VAL A O 1
ATOM 1635 N N . ILE A 1 211 ? -21.942 6.104 35.263 1.00 84.94 211 ILE A N 1
ATOM 1636 C CA . ILE A 1 211 ? -21.237 5.335 36.289 1.00 84.94 211 ILE A CA 1
ATOM 1637 C C . ILE A 1 211 ? -20.693 6.328 37.310 1.00 84.94 211 ILE A C 1
ATOM 1639 O O . ILE A 1 211 ? -19.798 7.119 37.005 1.00 84.94 211 ILE A O 1
ATOM 1643 N N . GLY A 1 212 ? -21.282 6.310 38.506 1.00 79.31 212 GLY A N 1
ATOM 1644 C CA . GLY A 1 212 ? -20.845 7.118 39.642 1.00 79.31 212 GLY A CA 1
ATOM 1645 C C . GLY A 1 212 ? -19.570 6.576 40.288 1.00 79.31 212 GLY A C 1
ATOM 1646 O O . GLY A 1 212 ? -19.138 5.459 40.007 1.00 79.31 212 GLY A O 1
ATOM 1647 N N . ALA A 1 213 ? -18.968 7.371 41.174 1.00 67.44 213 ALA A N 1
ATOM 1648 C CA . ALA A 1 213 ? -17.866 6.906 42.007 1.00 67.44 213 ALA A CA 1
ATOM 1649 C C . ALA A 1 213 ? -18.331 5.731 42.868 1.00 67.44 213 ALA A C 1
ATOM 1651 O O . ALA A 1 213 ? -19.235 5.870 43.692 1.00 67.44 213 ALA A O 1
ATOM 1652 N N . THR A 1 214 ? -17.716 4.568 42.680 1.00 59.06 214 THR A N 1
ATOM 1653 C CA . THR A 1 214 ? -17.888 3.451 43.601 1.00 59.06 214 THR A CA 1
ATOM 1654 C C . THR A 1 214 ? -17.308 3.880 44.945 1.00 59.06 214 THR A C 1
ATOM 1656 O O . THR A 1 214 ? -16.132 4.242 45.017 1.00 59.06 214 THR A O 1
ATOM 1659 N N . ALA A 1 215 ? -18.113 3.852 46.012 1.00 48.88 215 ALA A N 1
ATOM 1660 C CA . ALA A 1 215 ? -17.576 3.968 47.363 1.00 48.88 215 ALA A CA 1
ATOM 1661 C C . ALA A 1 215 ? -16.477 2.900 47.545 1.00 48.88 215 ALA A C 1
ATOM 1663 O O . ALA A 1 215 ? -16.634 1.785 47.021 1.00 48.88 215 ALA A O 1
ATOM 1664 N N . PRO A 1 216 ? -15.365 3.202 48.241 1.00 43.41 216 PRO A N 1
ATOM 1665 C CA . PRO A 1 216 ? -14.379 2.186 48.576 1.00 43.41 216 PRO A CA 1
ATOM 1666 C C . PRO A 1 216 ? -15.113 1.011 49.221 1.00 43.41 216 PRO A C 1
ATOM 1668 O O . PRO A 1 216 ? -15.923 1.215 50.122 1.00 43.41 216 PRO A O 1
ATOM 1671 N N . LYS A 1 217 ? -14.877 -0.221 48.751 1.00 43.88 217 LYS A N 1
ATOM 1672 C CA . LYS A 1 217 ? -15.325 -1.398 49.499 1.00 43.88 217 LYS A CA 1
ATOM 1673 C C . LYS A 1 217 ? -14.626 -1.323 50.850 1.00 43.88 217 LYS A C 1
ATOM 1675 O O . LYS A 1 217 ? -13.424 -1.582 50.915 1.00 43.88 217 LYS A O 1
ATOM 1680 N N . ASP A 1 218 ? -15.357 -0.922 51.888 1.00 36.41 218 ASP A N 1
ATOM 1681 C CA . ASP A 1 218 ? -14.870 -0.935 53.257 1.00 36.41 218 ASP A CA 1
ATOM 1682 C C . ASP A 1 218 ? -14.233 -2.297 53.510 1.00 36.41 218 ASP A C 1
ATOM 1684 O O . ASP A 1 218 ? -14.886 -3.345 53.433 1.00 36.41 218 ASP A O 1
ATOM 1688 N N . LYS A 1 219 ? -12.928 -2.293 53.795 1.00 39.47 219 LYS A N 1
ATOM 1689 C CA . LYS A 1 219 ? -12.296 -3.420 54.465 1.00 39.47 219 LYS A CA 1
ATOM 1690 C C . LYS A 1 219 ? -12.989 -3.525 55.818 1.00 39.47 219 LYS A C 1
ATOM 1692 O O . LYS A 1 219 ? -12.582 -2.877 56.776 1.00 39.47 219 LYS A O 1
ATOM 1697 N N . LYS A 1 220 ? -14.041 -4.339 55.897 1.00 36.56 220 LYS A N 1
ATOM 1698 C CA . LYS A 1 220 ? -14.556 -4.847 57.165 1.00 36.56 220 LYS A CA 1
ATOM 1699 C C . LYS A 1 220 ? -13.444 -5.705 57.769 1.00 36.56 220 LYS A C 1
ATOM 1701 O O . LYS A 1 220 ? -13.365 -6.906 57.533 1.00 36.56 220 LYS A O 1
ATOM 1706 N N . VAL A 1 221 ? -12.546 -5.063 58.513 1.00 42.22 221 VAL A N 1
ATOM 1707 C CA . VAL A 1 221 ? -11.746 -5.728 59.535 1.00 42.22 221 VAL A CA 1
ATOM 1708 C C . VAL A 1 221 ? -12.749 -6.116 60.612 1.00 42.22 221 VAL A C 1
ATOM 1710 O O . VAL A 1 221 ? -13.127 -5.307 61.455 1.00 42.22 221 VAL A O 1
ATOM 1713 N N . ILE A 1 222 ? -13.267 -7.337 60.520 1.00 38.19 222 ILE A N 1
ATOM 1714 C CA . ILE A 1 222 ? -13.958 -7.962 61.641 1.00 38.19 222 ILE A CA 1
ATOM 1715 C C . ILE A 1 222 ? -12.843 -8.398 62.586 1.00 38.19 222 ILE A C 1
ATOM 1717 O O . ILE A 1 222 ? -12.205 -9.423 62.371 1.00 38.19 222 ILE A O 1
ATOM 1721 N N . GLY A 1 223 ? -12.554 -7.556 63.574 1.00 42.53 223 GLY A N 1
ATOM 1722 C CA . GLY A 1 223 ? -11.744 -7.942 64.718 1.00 42.53 223 GLY A CA 1
ATOM 1723 C C . GLY A 1 223 ? -12.593 -8.714 65.723 1.00 42.53 223 GLY A C 1
ATOM 1724 O O . GLY A 1 223 ? -13.660 -8.243 66.118 1.00 42.53 223 GLY A O 1
ATOM 1725 N N . LYS A 1 224 ? -12.101 -9.879 66.135 1.00 35.28 224 LYS A N 1
ATOM 1726 C CA . LYS A 1 224 ? -11.689 -10.163 67.513 1.00 35.28 224 LYS A CA 1
ATOM 1727 C C . LYS A 1 224 ? -10.534 -11.152 67.468 1.00 35.28 224 LYS A C 1
ATOM 1729 O O . LYS A 1 224 ? -10.597 -12.057 66.610 1.00 35.28 224 LYS A O 1
#

Sequence (224 aa):
MEITEKQLIEAGKTTLYDLVARRINGFHVGNTFKESMFTKVAYHPDGQALVVGINMVADIIVDGQATSLFSANNEPPYDNPNPQAAIDFMKSMSADNVKSVKLGEGTKLFIVVTTRGGHGFFTKSSYNIVAYRPIPYCMPKQFYRPKYDVKNTAPTVPRPTVHWEPNVITDSTGKTNLSFYAADKPGTYTVIVEGTDMQGNFGRHVGKIVIGATAPKDKKVIGK

Nearest PDB structures (foldseek):
  8a5q-assembly1_X  TM=4.310E-01  e=4.711E+00  Thermochaetoides thermophila
  7o1q-assembly1_A  TM=4.969E-01  e=5.998E+00  Staphylococcus aureus
  8a5p-assembly1_X  TM=4.054E-01  e=5.316E+00  Thermochaetoides thermophila
  8a5d-assembly1_X  TM=4.201E-01  e=8.615E+00  Thermochaetoides thermophila

pLDDT: mean 74.13, std 14.84, range [35.28, 96.06]

Secondary structure (DSSP, 8-state):
-EE-HHHHHHTTT-BHHHHHHHHSTTEEEEEEEE--SSS--EEEEEEEEEEETTEEEEEEEETTEEGGGG-SS-S-TTT---HHHHHHHHHHSBGGGEEEEEEEESSSEEEEEEESS--GGGPPPPTT-----PPP----PPPPPP-------SPPPP-S-S---S-----TTS------PPPSS-EEEEEEEEEE-TTS-EEEEEEEEEEPPPPP--------

Mean predicted aligned error: 16.88 Å

Radius of gyration: 29.91 Å; Cα contacts (8 Å, |Δi|>4): 285; chains: 1; bounding box: 67×27×101 Å

Solvent-accessible surface area (backbone atoms only — not comparable to full-atom values): 14370 Å² total; per-residue (Å²): 100,73,49,52,43,72,62,26,56,71,57,38,91,39,33,36,41,62,54,46,40,76,70,37,81,54,39,44,82,38,81,45,66,45,87,49,100,85,49,78,78,40,76,43,95,76,22,50,31,47,23,49,64,88,47,57,47,67,46,40,28,29,58,85,43,52,46,52,80,70,48,92,56,99,60,64,60,85,85,60,49,55,32,54,59,47,51,51,46,31,60,69,37,44,24,60,54,38,42,36,41,36,54,45,81,68,100,54,35,31,39,39,36,36,46,68,80,67,58,41,89,70,60,74,67,55,97,90,53,78,94,77,78,75,81,76,90,69,76,87,74,78,74,83,61,82,79,76,89,59,96,66,86,69,87,74,77,89,64,96,71,70,73,64,76,94,83,78,76,58,48,100,84,70,48,74,88,85,85,77,69,79,71,98,62,61,47,78,43,78,45,76,49,74,51,67,54,98,86,71,48,79,50,77,48,79,49,78,47,78,45,70,78,76,73,78,80,75,80,77,77,81,83,130

Foldseek 3Di:
DKDAQVLLVVVPFAFLQVSCPVVQAQWDFDWDWDDDPPDPTHTDPLGTFTDRNPATALWEQELNRTLLVVDPDPDDSVPPVSRVSVVVNRRQHTSNQWRMWDWDDDPHTHIYTYGPVSPGPPPDRPPPDDPDDDDPDDDDDFDDADDPPDPDPDDDDDDLDQDDDPDFDADPVRDDDDDTDDDPDWDKHKDWDWDADPVGDTDIDIDIDTGDDDDPPPPPPPDD